Protein AF-0000000076348713 (afdb_homodimer)

Foldseek 3Di:
DDDDDDDDFDKAWQFKDKDKDKFKDKDFDWDWDDDDPDIDTHTDDQRIKMKIKIKIWMKIKIFGCVVPDPVQWDDDPLAIEGETEQIAMETDDMDIDPVPMDMDGGPVYDDDDPVNVVVSRLVVLVVVLLCVLVDCRRVSSQVRVCVPVLVVVVVVPHDSVRYHYHYDDDDDPVCSVVRYDVVRDPDD/DDDDDDDDFDKAWQFKDKDKDKFKDKDFDWDWDDDDPDIDTHTDDQRIKMKIKIKIWMKIKIFGCVVPDPVQWDDDPLAIEGETEFIAMETDDMDIDPVPMDMDGGPVDDDDDPVNVVVSRLVVLVVVLLCVLVDCRRVSSQVRVCVPVLVVVVVVPHDSVRYHYHYDDDDDPVCSVVRYDVVRDPDD

pLDDT: mean 85.76, std 14.03, range [29.89, 97.0]

Solvent-accessible surface area (backbone atoms only — not comparable to full-atom values): 20683 Å² total; per-residue (Å²): 100,76,47,76,48,78,43,74,39,48,31,38,31,8,18,37,30,46,36,40,35,52,47,73,50,80,46,69,42,62,49,72,46,67,60,85,95,44,77,44,76,45,69,46,89,63,29,45,33,38,40,38,39,37,32,39,34,34,37,38,22,27,34,57,48,74,80,69,49,55,89,30,42,47,74,60,90,82,32,39,33,41,48,40,62,57,66,31,41,32,60,63,43,73,45,72,40,75,87,62,47,45,75,47,70,28,91,81,44,79,76,88,48,70,66,56,52,49,51,50,49,53,50,50,50,52,52,54,59,70,44,47,87,78,43,64,54,58,60,42,19,53,51,27,44,45,65,49,48,50,59,52,42,35,49,70,70,45,54,70,90,28,55,42,79,44,61,53,76,80,88,48,85,82,40,51,73,73,25,41,49,71,80,46,57,74,78,130,99,75,48,75,46,78,43,75,38,48,30,38,31,10,19,38,31,46,36,40,37,52,46,73,51,78,48,68,42,62,49,74,46,67,59,88,95,44,78,45,78,44,68,48,87,62,29,44,34,37,39,39,38,36,32,41,34,35,37,39,20,27,34,57,49,74,81,70,50,53,89,30,42,49,75,59,90,81,30,38,35,41,50,40,61,58,66,31,41,32,56,61,44,73,46,72,39,75,85,61,48,45,74,47,68,27,91,80,44,78,78,88,49,71,66,55,52,50,51,50,50,52,50,50,49,52,52,53,61,71,44,49,87,78,43,63,53,59,60,44,20,54,52,27,42,46,65,49,47,51,60,52,42,35,51,71,69,44,54,70,90,29,56,43,77,44,62,54,78,81,88,48,84,83,40,51,72,74,24,40,48,70,81,45,58,73,78,128

Nearest PDB structures (foldseek):
  6tsv-assembly1_B  TM=5.638E-01  e=4.288E-01  Rhodobacter capsulatus DE442
  6vfe-assembly1_C  TM=2.267E-01  e=5.163E-01  Homo sapiens
  7pag-assembly1_A  TM=1.832E-01  e=1.894E+00  Mus musculus
  6dlw-assembly1_A  TM=2.110E-01  e=2.426E+00  Homo sapiens
  6tsv-assembly1_B  TM=5.646E-01  e=4.312E-01  Rhodobacter capsulatus DE442

Structure (mmCIF, N/CA/C/O backbone):
data_AF-0000000076348713-model_v1
#
loop_
_entity.id
_entity.type
_entity.pdbx_description
1 polymer 'DUF4230 domain-containing protein'
#
loop_
_atom_site.group_PDB
_atom_site.id
_atom_site.type_symbol
_atom_site.label_atom_id
_atom_site.label_alt_id
_atom_site.label_comp_id
_atom_site.label_asym_id
_atom_site.label_entity_id
_atom_site.label_seq_id
_atom_site.pdbx_PDB_ins_code
_atom_site.Cartn_x
_atom_site.Cartn_y
_atom_site.Cartn_z
_atom_site.occupancy
_atom_site.B_iso_or_equiv
_atom_site.auth_seq_id
_atom_site.auth_comp_id
_atom_site.auth_asym_id
_atom_site.auth_atom_id
_atom_site.pdbx_PDB_model_num
ATOM 1 N N . MET A 1 1 ? 20.438 7.105 9.555 1 78.06 1 MET A N 1
ATOM 2 C CA . MET A 1 1 ? 20.406 5.703 9.961 1 78.06 1 MET A CA 1
ATOM 3 C C . MET A 1 1 ? 19.141 5.02 9.43 1 78.06 1 MET A C 1
ATOM 5 O O . MET A 1 1 ? 18.078 5.633 9.352 1 78.06 1 MET A O 1
ATOM 9 N N . MET A 1 2 ? 19.359 3.963 8.812 1 84.62 2 MET A N 1
ATOM 10 C CA . MET A 1 2 ? 18.25 3.23 8.234 1 84.62 2 MET A CA 1
ATOM 11 C C . MET A 1 2 ? 18.219 1.788 8.727 1 84.62 2 MET A C 1
ATOM 13 O O . MET A 1 2 ? 19.266 1.129 8.773 1 84.62 2 MET A O 1
ATOM 17 N N . VAL A 1 3 ? 17.094 1.427 9.352 1 89.94 3 VAL A N 1
ATOM 18 C CA . VAL A 1 3 ? 16.859 0.041 9.742 1 89.94 3 VAL A CA 1
ATOM 19 C C . VAL A 1 3 ? 15.82 -0.588 8.812 1 89.94 3 VAL A C 1
ATOM 21 O O . VAL A 1 3 ? 14.844 0.059 8.438 1 89.94 3 VAL A O 1
ATOM 24 N N . MET A 1 4 ? 16.125 -1.853 8.477 1 91.12 4 MET A N 1
ATOM 25 C CA . MET A 1 4 ? 15.234 -2.516 7.535 1 91.12 4 MET A CA 1
ATOM 26 C C . MET A 1 4 ? 14.984 -3.963 7.945 1 91.12 4 MET A C 1
ATOM 28 O O . MET A 1 4 ? 15.898 -4.652 8.391 1 91.12 4 MET A O 1
ATOM 32 N N . GLN A 1 5 ? 13.711 -4.285 7.914 1 94.06 5 GLN A N 1
ATOM 33 C CA . GLN A 1 5 ? 13.297 -5.664 8.125 1 94.06 5 GLN A CA 1
ATOM 34 C C . GLN A 1 5 ? 12.57 -6.215 6.902 1 94.06 5 GLN A C 1
ATOM 36 O O . GLN A 1 5 ? 11.539 -5.672 6.488 1 94.06 5 GLN A O 1
ATOM 41 N N . ILE A 1 6 ? 13.148 -7.316 6.395 1 95 6 ILE A N 1
ATOM 42 C CA . ILE A 1 6 ? 12.562 -7.91 5.199 1 95 6 ILE A CA 1
ATOM 43 C C . ILE A 1 6 ? 11.875 -9.227 5.559 1 95 6 ILE A C 1
ATOM 45 O O . ILE A 1 6 ? 12.422 -10.031 6.32 1 95 6 ILE A O 1
ATOM 49 N N . GLN A 1 7 ? 10.688 -9.352 5.055 1 94.75 7 GLN A N 1
ATOM 50 C CA . GLN A 1 7 ? 9.93 -10.57 5.285 1 94.75 7 GLN A CA 1
ATOM 51 C C . GLN A 1 7 ? 9.422 -11.164 3.975 1 94.75 7 GLN A C 1
ATOM 53 O O . GLN A 1 7 ? 9.062 -10.43 3.051 1 94.75 7 GLN A O 1
ATOM 58 N N . LYS A 1 8 ? 9.414 -12.531 3.947 1 93.69 8 LYS A N 1
ATOM 59 C CA . LYS A 1 8 ? 8.828 -13.234 2.811 1 93.69 8 LYS A CA 1
ATOM 60 C C . LYS A 1 8 ? 7.305 -13.281 2.916 1 93.69 8 LYS A C 1
ATOM 62 O O . LYS A 1 8 ? 6.754 -13.336 4.016 1 93.69 8 LYS A O 1
ATOM 67 N N . CYS A 1 9 ? 6.707 -13.094 1.756 1 93.19 9 CYS A N 1
ATOM 68 C CA . CYS A 1 9 ? 5.262 -13.289 1.694 1 93.19 9 CYS A CA 1
ATOM 69 C C . CYS A 1 9 ? 4.859 -14 0.41 1 93.19 9 CYS A C 1
ATOM 71 O O . CYS A 1 9 ? 5.695 -14.227 -0.469 1 93.19 9 CYS A O 1
ATOM 73 N N . SER A 1 10 ? 3.627 -14.586 0.356 1 94.06 10 SER A N 1
ATOM 74 C CA . SER A 1 10 ? 3.078 -15.305 -0.792 1 94.06 10 SER A CA 1
ATOM 75 C C . SER A 1 10 ? 1.63 -14.906 -1.053 1 94.06 10 SER A C 1
ATOM 77 O O . SER A 1 10 ? 0.716 -15.711 -0.865 1 94.06 10 SER A O 1
ATOM 79 N N . ARG A 1 11 ? 1.521 -13.688 -1.497 1 95.5 11 ARG A N 1
ATOM 80 C CA . ARG A 1 11 ? 0.187 -13.141 -1.722 1 95.5 11 ARG A CA 1
ATOM 81 C C . ARG A 1 11 ? -0.022 -12.789 -3.191 1 95.5 11 ARG A C 1
ATOM 83 O O . ARG A 1 11 ? 0.729 -12 -3.76 1 95.5 11 ARG A O 1
ATOM 90 N N . LEU A 1 12 ? -0.99 -13.43 -3.807 1 96.12 12 LEU A N 1
ATOM 91 C CA . LEU A 1 12 ? -1.38 -13.094 -5.168 1 96.12 12 LEU A CA 1
ATOM 92 C C . LEU A 1 12 ? -2.414 -11.969 -5.176 1 96.12 12 LEU A C 1
ATOM 94 O O . LEU A 1 12 ? -3.592 -12.203 -4.898 1 96.12 12 LEU A O 1
ATOM 98 N N . TYR A 1 13 ? -1.944 -10.758 -5.477 1 96.06 13 TYR A N 1
ATOM 99 C CA . TYR A 1 13 ? -2.846 -9.617 -5.602 1 96.06 13 TYR A CA 1
ATOM 100 C C . TYR A 1 13 ? -3.59 -9.648 -6.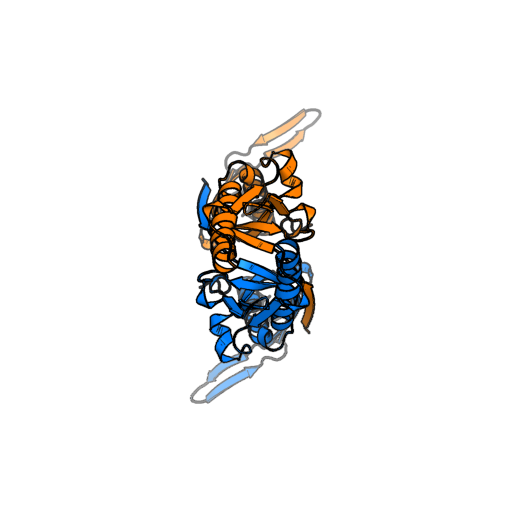93 1 96.06 13 TYR A C 1
ATOM 102 O O . TYR A 1 13 ? -2.973 -9.625 -7.996 1 96.06 13 TYR A O 1
ATOM 110 N N . THR A 1 14 ? -4.941 -9.703 -6.836 1 97 14 THR A N 1
ATOM 111 C CA . THR A 1 14 ? -5.711 -10 -8.039 1 97 14 THR A CA 1
ATOM 112 C C . THR A 1 14 ? -6.672 -8.859 -8.359 1 97 14 THR A C 1
ATOM 114 O O . THR A 1 14 ? -7.199 -8.781 -9.477 1 97 14 THR A O 1
ATOM 117 N N . ALA A 1 15 ? -6.898 -7.953 -7.402 1 96.44 15 ALA A N 1
ATOM 118 C CA . ALA A 1 15 ? -7.75 -6.805 -7.703 1 96.44 15 ALA A CA 1
ATOM 119 C C . ALA A 1 15 ? -7.309 -5.578 -6.91 1 96.44 15 ALA A C 1
ATOM 121 O O . ALA A 1 15 ? -6.758 -5.699 -5.816 1 96.44 15 ALA A O 1
ATOM 122 N N . GLU A 1 16 ? -7.535 -4.434 -7.461 1 95.25 16 GLU A N 1
ATOM 123 C CA . GLU A 1 16 ? -7.277 -3.135 -6.844 1 95.25 16 G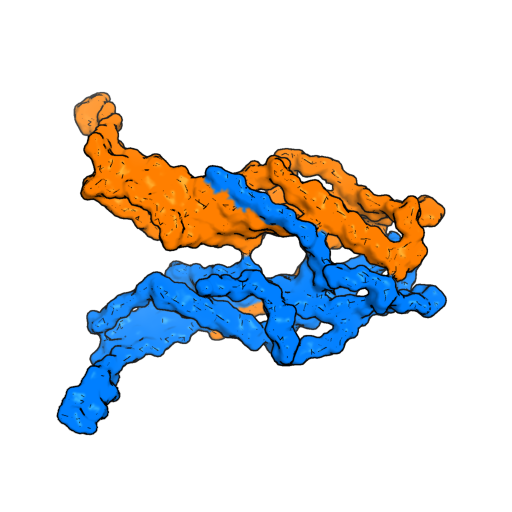LU A CA 1
ATOM 124 C C . GLU A 1 16 ? -8.43 -2.168 -7.094 1 95.25 16 GLU A C 1
ATOM 126 O O . GLU A 1 16 ? -9.008 -2.15 -8.18 1 95.25 16 GLU A O 1
ATOM 131 N N . ALA A 1 17 ? -8.742 -1.431 -6.055 1 95.56 17 ALA A N 1
ATOM 132 C CA . ALA A 1 17 ? -9.812 -0.451 -6.191 1 95.56 17 ALA A CA 1
ATOM 133 C C . ALA A 1 17 ? -9.352 0.933 -5.742 1 95.56 17 ALA A C 1
ATOM 135 O O . ALA A 1 17 ? -8.742 1.074 -4.68 1 95.56 17 ALA A O 1
ATOM 136 N N . GLN A 1 18 ? -9.578 1.877 -6.602 1 95.69 18 GLN A N 1
ATOM 137 C CA . GLN A 1 18 ? -9.43 3.279 -6.227 1 95.69 18 GLN A CA 1
ATOM 138 C C . GLN A 1 18 ? -10.758 3.867 -5.762 1 95.69 18 GLN A C 1
ATOM 140 O O . GLN A 1 18 ? -11.75 3.828 -6.492 1 95.69 18 GLN A O 1
ATOM 145 N N . VAL A 1 19 ? -10.672 4.406 -4.559 1 95.69 19 VAL A N 1
ATOM 146 C CA . VAL A 1 19 ? -11.891 4.938 -3.959 1 95.69 19 VAL A CA 1
ATOM 147 C C . VAL A 1 19 ? -11.758 6.449 -3.766 1 95.69 19 VAL A C 1
ATOM 149 O O . VAL A 1 19 ? -10.742 6.926 -3.252 1 95.69 19 VAL A O 1
ATOM 152 N N . HIS A 1 20 ? -12.719 7.125 -4.258 1 95.44 20 HIS A N 1
ATOM 153 C CA . HIS A 1 20 ? -12.867 8.547 -3.979 1 95.44 20 HIS A CA 1
ATOM 154 C C . HIS A 1 20 ? -14.125 8.82 -3.158 1 95.44 20 HIS A C 1
ATOM 156 O O . HIS A 1 20 ? -15.227 8.469 -3.572 1 95.44 20 HIS A O 1
ATOM 162 N N . ARG A 1 21 ? -13.875 9.445 -1.983 1 94.69 21 ARG A N 1
ATOM 163 C CA . ARG A 1 21 ? -14.992 9.703 -1.078 1 94.69 21 ARG A CA 1
ATOM 164 C C . ARG A 1 21 ? -14.953 11.133 -0.558 1 94.69 21 ARG A C 1
ATOM 166 O O . ARG A 1 21 ? -13.875 11.688 -0.337 1 94.69 21 ARG A O 1
ATOM 173 N N . ILE A 1 22 ? -16.141 11.672 -0.399 1 95.31 22 ILE A N 1
ATOM 174 C CA . ILE A 1 22 ? -16.281 12.969 0.255 1 95.31 22 ILE A CA 1
ATOM 175 C C . ILE A 1 22 ? -16.875 12.789 1.648 1 95.31 22 ILE A C 1
ATOM 177 O O . ILE A 1 22 ? -18.016 12.336 1.788 1 95.31 22 ILE A O 1
ATOM 181 N N . ILE A 1 23 ? -16.047 13.164 2.588 1 94.62 23 ILE A N 1
ATOM 182 C CA . ILE A 1 23 ? -16.5 13.102 3.973 1 94.62 23 ILE A CA 1
ATOM 183 C C . ILE A 1 23 ? -17.047 14.461 4.398 1 94.62 23 ILE A C 1
ATOM 185 O O . ILE A 1 23 ? -16.375 15.484 4.219 1 94.62 23 ILE A O 1
ATOM 189 N N . THR A 1 24 ? -18.25 14.484 4.961 1 94.19 24 THR A N 1
ATOM 190 C CA . THR A 1 24 ? -18.859 15.734 5.418 1 94.19 24 THR A CA 1
ATOM 191 C C . THR A 1 24 ? -19.156 15.672 6.914 1 94.19 24 THR A C 1
ATOM 193 O O . THR A 1 24 ? -19.578 14.641 7.426 1 94.19 24 THR A O 1
ATOM 196 N N . HIS A 1 25 ? -18.766 16.734 7.562 1 92.69 25 HIS A N 1
ATOM 197 C CA . HIS A 1 25 ? -19.094 16.875 8.977 1 92.69 25 HIS A CA 1
ATOM 198 C C . HIS A 1 25 ? -19.734 18.234 9.258 1 92.69 25 HIS A C 1
ATOM 200 O O . HIS A 1 25 ? -19.328 19.25 8.688 1 92.69 25 HIS A O 1
ATOM 206 N N . ASP A 1 26 ? -20.75 18.141 10.078 1 90.31 26 ASP A N 1
ATOM 207 C CA . ASP A 1 26 ? -21.438 19.328 10.562 1 90.31 26 ASP A CA 1
ATOM 208 C C . ASP A 1 26 ? -21.375 19.422 12.086 1 90.31 26 ASP A C 1
ATOM 210 O O . ASP A 1 26 ? -21.703 18.453 12.781 1 90.31 26 ASP A O 1
ATOM 214 N N . ASP A 1 27 ? -20.781 20.594 12.516 1 86 27 ASP A N 1
ATOM 215 C CA . ASP A 1 27 ? -20.625 20.828 13.953 1 86 27 ASP A CA 1
ATOM 216 C C . ASP A 1 27 ? -21.328 22.109 14.383 1 86 27 ASP A C 1
ATOM 218 O O . ASP A 1 27 ? -21.359 23.094 13.633 1 86 27 ASP A O 1
ATOM 222 N N . GLN A 1 28 ? -22.094 22.047 15.508 1 83.19 28 GLN A N 1
ATOM 223 C CA . GLN A 1 28 ? -22.75 23.203 16.078 1 83.19 28 GLN A CA 1
ATOM 224 C C . GLN A 1 28 ? -22.266 23.484 17.5 1 83.19 28 GLN A C 1
ATOM 226 O O . GLN A 1 28 ? -22.078 22.547 18.297 1 83.19 28 GLN A O 1
ATOM 231 N N . LEU A 1 29 ? -21.969 24.703 17.719 1 81.19 29 LEU A N 1
ATOM 232 C CA . LEU A 1 29 ? -21.562 25.078 19.062 1 81.19 29 LEU A CA 1
ATOM 233 C C . LEU A 1 29 ? -22.75 25.031 20.016 1 81.19 29 LEU A C 1
ATOM 235 O O . LEU A 1 29 ? -23.844 25.516 19.688 1 81.19 29 LEU A O 1
ATOM 239 N N . ARG A 1 30 ? -22.5 24.266 21.078 1 77.81 30 ARG A N 1
ATOM 240 C CA . ARG A 1 30 ? -23.531 24.172 22.094 1 77.81 30 ARG A CA 1
ATOM 241 C C . ARG A 1 30 ? -23.047 24.734 23.422 1 77.81 30 ARG A C 1
ATOM 243 O O . ARG A 1 30 ? -21.891 24.547 23.797 1 77.81 30 ARG A O 1
ATOM 250 N N . LEU A 1 31 ? -23.688 25.609 24 1 76.81 31 LEU A N 1
ATOM 251 C CA . LEU A 1 31 ? -23.406 26.109 25.344 1 76.81 31 LEU A CA 1
ATOM 252 C C . LEU A 1 31 ? -24.156 25.281 26.391 1 76.81 31 LEU A C 1
ATOM 254 O O . LEU A 1 31 ? -25.375 25.203 26.375 1 76.81 31 LEU A O 1
ATOM 258 N N . LYS A 1 32 ? -23.281 24.484 27.031 1 74.81 32 LYS A N 1
ATOM 259 C CA . LYS A 1 32 ? -23.859 23.734 28.141 1 74.81 32 LYS A CA 1
ATOM 260 C C . LYS A 1 32 ? -23.625 24.438 29.469 1 74.81 32 LYS A C 1
ATOM 262 O O . LYS A 1 32 ? -22.547 24.984 29.703 1 74.81 32 LYS A O 1
ATOM 267 N N . GLY A 1 33 ? -24.641 24.688 30.125 1 77.31 33 GLY A N 1
ATOM 268 C CA . GLY A 1 33 ? -24.547 25.25 31.453 1 77.31 33 GLY A CA 1
ATOM 269 C C . GLY A 1 33 ? -25.641 24.781 32.406 1 77.31 33 GLY A C 1
ATOM 270 O O . GLY A 1 33 ? -26.516 24 32 1 77.31 33 GLY A O 1
ATOM 271 N N . SER A 1 34 ? -25.234 24.75 33.625 1 73.06 34 SER A N 1
ATOM 272 C CA . SER A 1 34 ? -26.219 24.469 34.688 1 73.06 34 SER A CA 1
ATOM 273 C C . SER A 1 34 ? -26.5 25.688 35.531 1 73.06 34 SER A C 1
ATOM 275 O O . SER A 1 34 ? -25.578 26.375 35.969 1 73.06 34 SER A O 1
ATOM 277 N N . ILE A 1 35 ? -27.562 26.156 35.281 1 74.25 35 ILE A N 1
ATOM 278 C CA . ILE A 1 35 ? -28 27.188 36.219 1 74.25 35 ILE A CA 1
ATOM 279 C C . ILE A 1 35 ? -29.016 26.594 37.188 1 74.25 35 ILE A C 1
ATOM 281 O O . ILE A 1 35 ? -30.109 26.203 36.812 1 74.25 35 ILE A O 1
ATOM 285 N N . LEU A 1 36 ? -28.609 26.688 38.531 1 78.44 36 LEU A N 1
ATOM 286 C CA . LEU A 1 36 ? -29.344 26.078 39.625 1 78.44 36 LEU A CA 1
ATOM 287 C C . LEU A 1 36 ? -29.562 24.594 39.375 1 78.44 36 LEU A C 1
ATOM 289 O O . LEU A 1 36 ? -28.625 23.875 39.062 1 78.44 36 LEU A O 1
ATOM 293 N N . LYS A 1 37 ? -30.688 24.016 39.5 1 73.94 37 LYS A N 1
ATOM 294 C CA . LYS A 1 37 ? -31 22.594 39.344 1 73.94 37 LYS A CA 1
ATOM 295 C C . LYS A 1 37 ? -31.359 22.266 37.906 1 73.94 37 LYS A C 1
ATOM 297 O O . LYS A 1 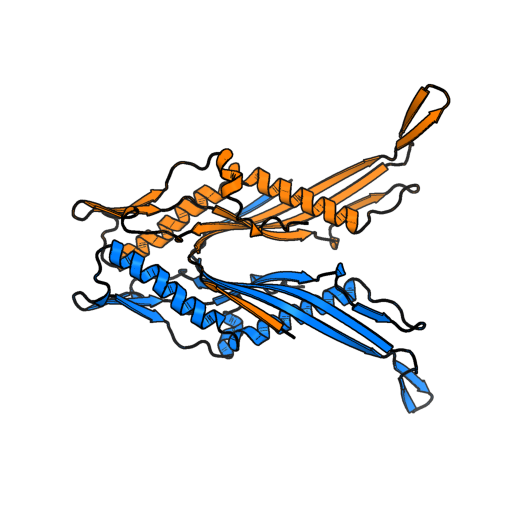37 ? -31.766 21.141 37.594 1 73.94 37 LYS A O 1
ATOM 302 N N . ASN A 1 38 ? -31.234 23.312 36.938 1 77.5 38 ASN A N 1
ATOM 303 C CA . ASN A 1 38 ? -31.656 23.031 35.562 1 77.5 38 ASN A CA 1
ATOM 304 C C . ASN A 1 38 ? -30.469 23.047 34.625 1 77.5 38 ASN A C 1
ATOM 306 O O . ASN A 1 38 ? -29.703 24 34.562 1 77.5 38 ASN A O 1
ATOM 310 N N . GLU A 1 39 ? -30.188 21.969 33.969 1 77.81 39 GLU A N 1
ATOM 311 C CA . GLU A 1 39 ? -29.156 21.875 32.938 1 77.81 39 GLU A CA 1
ATOM 312 C C . GLU A 1 39 ? -29.688 22.406 31.594 1 77.81 39 GLU A C 1
ATOM 314 O O . GLU A 1 39 ? -30.844 22.188 31.25 1 77.81 39 GLU A O 1
ATOM 319 N N . PHE A 1 40 ? -28.891 23.438 31.031 1 76.56 40 PHE A N 1
ATOM 320 C CA . PHE A 1 40 ? -29.312 23.891 29.703 1 76.56 40 PHE A CA 1
ATOM 321 C C . PHE A 1 40 ? -28.266 23.531 28.656 1 76.56 40 PHE A C 1
ATOM 323 O O . PHE A 1 40 ? -27.078 23.391 28.969 1 76.56 40 PHE A O 1
ATOM 330 N N . ASP A 1 41 ? -28.594 23.109 27.516 1 72.25 41 ASP A N 1
ATOM 331 C CA . ASP A 1 41 ? -27.828 22.844 26.297 1 72.25 41 ASP A CA 1
ATOM 332 C C . ASP A 1 41 ? -28.391 23.625 25.109 1 72.25 41 ASP A C 1
ATOM 334 O O . ASP A 1 41 ? -29.375 23.203 24.5 1 72.25 41 ASP A O 1
ATOM 338 N N . ILE A 1 42 ? -27.859 24.922 25.016 1 76.12 42 ILE A N 1
ATOM 339 C CA . ILE A 1 42 ? -28.438 25.797 24 1 76.12 42 ILE A CA 1
ATOM 340 C C . ILE A 1 42 ? -27.484 25.906 22.828 1 76.12 42 ILE A C 1
ATOM 342 O O . ILE A 1 42 ? -26.281 26.109 23.016 1 76.12 42 ILE A O 1
ATOM 346 N N . SER A 1 43 ? -27.938 25.719 21.594 1 72.69 43 SER A N 1
ATOM 347 C CA . SER A 1 43 ? -27.141 25.969 20.391 1 72.69 43 SER A CA 1
ATOM 348 C C . SER A 1 43 ? -27.094 27.453 20.062 1 72.69 43 SER A C 1
ATOM 350 O O . SER A 1 43 ? -28.109 28.156 20.141 1 72.69 43 SER A O 1
ATOM 352 N N . LEU A 1 44 ? -25.922 27.906 20.031 1 75.88 44 LEU A N 1
ATOM 353 C CA . LEU A 1 44 ? -25.734 29.312 19.719 1 75.88 44 LEU A CA 1
ATOM 354 C C . LEU A 1 44 ? -25.984 29.578 18.234 1 75.88 44 LEU A C 1
ATOM 356 O O . LEU A 1 44 ? -25.453 28.859 17.375 1 75.88 44 LEU A O 1
ATOM 360 N N . PRO A 1 45 ? -27.016 30.484 18.031 1 75.69 45 PRO A N 1
ATOM 361 C CA . PRO A 1 45 ? -27.156 30.906 16.641 1 75.69 45 PRO A CA 1
ATOM 362 C C . PRO A 1 45 ? -25.859 31.438 16.047 1 75.69 45 PRO A C 1
ATOM 364 O O . PRO A 1 45 ? -25.125 32.188 16.703 1 75.69 45 PRO A O 1
ATOM 367 N N . GLY A 1 46 ? -25.344 30.938 14.914 1 78.06 46 GLY A N 1
ATOM 368 C CA . GLY A 1 46 ? -24.109 31.375 14.266 1 78.06 46 GLY A CA 1
ATOM 369 C C . GLY A 1 46 ? -22.906 30.562 14.656 1 78.06 46 GLY A C 1
ATOM 370 O O . GLY A 1 46 ? -21.766 30.906 14.32 1 78.06 46 GLY A O 1
ATOM 371 N N . GLY A 1 47 ? -23.156 29.531 15.422 1 84.06 47 GLY A N 1
ATOM 372 C CA . GLY A 1 47 ? -22.047 28.719 15.883 1 84.06 47 GLY A CA 1
ATOM 373 C C . GLY A 1 47 ? -21.812 27.484 15.039 1 84.06 47 GLY A C 1
ATOM 374 O O . GLY A 1 47 ? -21.312 26.469 15.531 1 84.06 47 GLY A O 1
ATOM 375 N N . LYS A 1 48 ? -22.25 27.609 13.82 1 88.19 48 LYS A N 1
ATOM 376 C CA . LYS A 1 48 ? -22.188 26.438 12.969 1 88.19 48 LYS A CA 1
ATOM 377 C C . LYS A 1 48 ? -20.859 26.375 12.211 1 88.19 48 LYS A C 1
ATOM 379 O O . LYS A 1 48 ? -20.297 27.422 11.875 1 88.19 48 LYS A O 1
ATOM 384 N N . ARG A 1 49 ? -20.297 25.141 12.102 1 93.38 49 ARG A N 1
ATOM 385 C CA . ARG A 1 49 ? -19.172 24.875 11.195 1 93.38 49 ARG A CA 1
ATOM 386 C C . ARG A 1 49 ? -19.422 23.609 10.383 1 93.38 49 ARG A C 1
ATOM 388 O O . ARG A 1 49 ? -19.984 22.641 10.883 1 93.38 49 ARG A O 1
ATOM 395 N N . LYS A 1 50 ? -19.156 23.781 9.016 1 94.69 50 LYS A N 1
ATOM 396 C CA . LYS A 1 50 ? -19.281 22.656 8.109 1 94.69 50 LYS A CA 1
ATOM 397 C C . LYS A 1 50 ? -18 22.438 7.316 1 94.69 50 LYS A C 1
ATOM 399 O O . LYS A 1 50 ? -17.297 23.406 6.98 1 94.69 50 LYS A O 1
ATOM 404 N N . VAL A 1 51 ? -17.734 21.156 7.129 1 94.94 51 VAL A N 1
ATOM 405 C CA . VAL A 1 51 ? -16.547 20.891 6.332 1 94.94 51 VAL A CA 1
ATOM 406 C C . VAL A 1 51 ? -16.812 19.719 5.379 1 94.94 51 VAL A C 1
ATOM 408 O O . VAL A 1 51 ? -17.516 18.766 5.734 1 94.94 51 VAL A O 1
ATOM 411 N N . ALA A 1 52 ? -16.375 19.797 4.113 1 95.81 52 ALA A N 1
ATOM 412 C CA . ALA A 1 52 ? -16.328 18.719 3.123 1 95.81 52 ALA A CA 1
ATOM 413 C C . ALA A 1 52 ? -14.891 18.359 2.768 1 95.81 52 ALA A C 1
ATOM 415 O O . ALA A 1 52 ? -14.133 19.219 2.297 1 95.81 52 ALA A O 1
ATOM 416 N N . ILE A 1 53 ? -14.562 17.094 2.977 1 95.62 53 ILE A N 1
ATOM 417 C CA . ILE A 1 53 ? -13.18 16.641 2.828 1 95.62 53 ILE A CA 1
ATOM 418 C C . ILE A 1 53 ? -13.102 15.562 1.758 1 95.62 53 ILE A C 1
ATOM 420 O O . ILE A 1 53 ? -13.555 14.438 1.975 1 95.62 53 ILE A O 1
ATOM 424 N N . PRO A 1 54 ? -12.508 15.891 0.64 1 96.25 54 PRO A N 1
ATOM 425 C CA . PRO A 1 54 ? -12.242 14.82 -0.329 1 96.25 54 PRO A CA 1
ATOM 426 C C . PRO A 1 54 ? -11.125 13.883 0.116 1 96.25 54 PRO A C 1
ATOM 428 O O . PRO A 1 54 ? -10.078 14.344 0.587 1 96.25 54 PRO A O 1
ATOM 431 N N . MET A 1 55 ? -11.383 12.633 -0.025 1 94.75 55 MET A N 1
ATOM 432 C CA . MET A 1 55 ? -10.398 11.625 0.364 1 94.75 55 MET A CA 1
ATOM 433 C C . MET A 1 55 ? -10.242 10.57 -0.729 1 94.75 55 MET A C 1
ATOM 435 O O . MET A 1 55 ? -11.227 10.148 -1.338 1 94.75 55 MET A O 1
ATOM 439 N N . ASP A 1 56 ? -8.992 10.203 -0.937 1 93.94 56 ASP A N 1
ATOM 440 C CA . ASP A 1 56 ? -8.664 9.102 -1.835 1 93.94 56 ASP A CA 1
ATOM 441 C C . ASP A 1 56 ? -8.094 7.918 -1.062 1 93.94 56 ASP A C 1
ATOM 443 O O . ASP A 1 56 ? -7.352 8.102 -0.095 1 93.94 56 ASP A O 1
ATOM 447 N N . ALA A 1 57 ? -8.492 6.742 -1.495 1 92.56 57 ALA A N 1
ATOM 448 C CA . ALA A 1 57 ? -7.992 5.527 -0.854 1 92.56 57 ALA A CA 1
ATOM 449 C C . ALA A 1 57 ? -7.781 4.414 -1.877 1 92.56 57 ALA A C 1
ATOM 451 O O . ALA A 1 57 ? -8.391 4.422 -2.947 1 92.56 57 ALA A O 1
ATOM 452 N N . THR A 1 58 ? -6.918 3.525 -1.543 1 92.25 58 THR A N 1
ATOM 453 C CA . THR A 1 58 ? -6.641 2.369 -2.389 1 92.25 58 THR A CA 1
ATOM 454 C C . THR A 1 58 ? -6.891 1.07 -1.628 1 92.25 58 THR A C 1
ATOM 456 O O . THR A 1 58 ? -6.371 0.879 -0.526 1 92.25 58 THR A O 1
ATOM 459 N N . LEU A 1 59 ? -7.727 0.252 -2.25 1 93.69 59 LEU A N 1
ATOM 460 C CA . LEU A 1 59 ? -7.961 -1.099 -1.753 1 93.69 59 LEU A CA 1
ATOM 461 C C . LEU A 1 59 ? -7.285 -2.133 -2.646 1 93.69 59 LEU A C 1
ATOM 463 O O . LEU A 1 59 ? -7.281 -1.994 -3.871 1 93.69 59 LEU A O 1
ATOM 467 N N . LYS A 1 60 ? -6.73 -3.141 -1.999 1 93.25 60 LYS A N 1
ATOM 468 C CA . LYS A 1 60 ? -6.172 -4.27 -2.736 1 93.25 60 LYS A CA 1
ATOM 469 C C . LYS A 1 60 ? -6.715 -5.594 -2.207 1 93.25 60 LYS A C 1
ATOM 471 O O . LYS A 1 60 ? -6.859 -5.77 -0.996 1 93.25 60 LYS A O 1
ATOM 476 N N . ALA A 1 61 ? -7.055 -6.395 -3.082 1 95.81 61 ALA A N 1
ATOM 477 C CA . ALA A 1 61 ? -7.52 -7.734 -2.74 1 95.81 61 ALA A CA 1
ATOM 478 C C . ALA A 1 61 ? -6.516 -8.797 -3.193 1 95.81 61 ALA A C 1
ATOM 480 O O . ALA A 1 61 ? -5.926 -8.68 -4.27 1 95.81 61 ALA A O 1
ATOM 481 N N . TYR A 1 62 ? -6.336 -9.781 -2.334 1 96.31 62 TYR A N 1
ATOM 482 C CA . TYR A 1 62 ? -5.328 -10.789 -2.65 1 96.31 62 TYR A CA 1
ATOM 483 C C . TYR A 1 62 ? -5.746 -12.164 -2.141 1 96.31 62 TYR A C 1
ATOM 485 O O . TYR A 1 62 ? -6.625 -12.273 -1.279 1 96.31 62 TYR A O 1
ATOM 493 N N . ILE A 1 63 ? -5.129 -13.148 -2.785 1 95.12 63 ILE A N 1
ATOM 494 C CA . ILE A 1 63 ? -5.176 -14.531 -2.326 1 95.12 63 ILE A CA 1
ATOM 495 C C . ILE A 1 63 ? -3.898 -14.867 -1.563 1 95.12 63 ILE A C 1
ATOM 497 O O . ILE A 1 63 ? -2.793 -14.703 -2.09 1 95.12 63 ILE A O 1
ATOM 501 N N . ASP A 1 64 ? -4.086 -15.281 -0.302 1 93.5 64 ASP A N 1
ATOM 502 C CA . ASP A 1 64 ? -2.939 -15.633 0.528 1 93.5 64 ASP A CA 1
ATOM 503 C C . ASP A 1 64 ? -2.551 -17.094 0.34 1 93.5 64 ASP A C 1
ATOM 505 O O . ASP A 1 64 ? -3.312 -18 0.7 1 93.5 64 ASP A O 1
ATOM 509 N N . PHE A 1 65 ? -1.381 -17.312 -0.146 1 93 65 PHE A N 1
ATOM 510 C CA . PHE A 1 65 ? -0.947 -18.672 -0.433 1 93 65 PHE A CA 1
ATOM 511 C C . PHE A 1 65 ? -0.213 -19.281 0.762 1 93 65 PHE A C 1
ATOM 513 O O . PHE A 1 65 ? 0.313 -20.391 0.681 1 93 65 PHE A O 1
ATOM 520 N N . LYS A 1 66 ? -0.355 -18.312 1.798 1 85.81 66 LYS A N 1
ATOM 521 C CA . LYS A 1 66 ? 0.235 -18.859 3.018 1 85.81 66 LYS A CA 1
ATOM 522 C C . LYS A 1 66 ? -0.491 -20.125 3.461 1 85.81 66 LYS A C 1
ATOM 524 O O . LYS A 1 66 ? -1.704 -20.109 3.682 1 85.81 66 LYS A O 1
ATOM 529 N N . GLY A 1 67 ? -0.064 -21.359 3.367 1 82.81 67 GLY A N 1
ATOM 530 C CA . GLY A 1 67 ? -0.67 -22.609 3.797 1 82.81 67 GLY A CA 1
ATOM 531 C C . GLY A 1 67 ? -1.182 -23.438 2.643 1 82.81 67 GLY A C 1
ATOM 532 O O . GLY A 1 67 ? -1.851 -24.453 2.855 1 82.81 67 GLY A O 1
ATOM 533 N N . PHE A 1 68 ? -1.1 -22.891 1.514 1 87.06 68 PHE A N 1
ATOM 534 C CA . PHE A 1 68 ? -1.465 -23.688 0.349 1 87.06 68 PHE A CA 1
ATOM 535 C C . PHE A 1 68 ? -0.688 -25 0.325 1 87.06 68 PHE A C 1
ATOM 537 O O . PHE A 1 68 ? 0.54 -25 0.437 1 87.06 68 PHE A O 1
ATOM 544 N N . ASN A 1 69 ? -1.46 -26.078 0.175 1 89.94 69 ASN A N 1
ATOM 545 C CA . ASN A 1 69 ? -0.84 -27.391 0.199 1 89.94 69 ASN A CA 1
ATOM 546 C C . ASN A 1 69 ? -1.634 -28.406 -0.629 1 89.94 69 ASN A C 1
ATOM 548 O O . ASN A 1 69 ? -2.445 -28.016 -1.472 1 89.94 69 ASN A O 1
ATOM 552 N N . GLU A 1 70 ? -1.342 -29.688 -0.437 1 90.69 70 GLU A N 1
ATOM 553 C CA . GLU A 1 70 ? -1.914 -30.75 -1.253 1 90.69 70 GLU A CA 1
ATOM 554 C C . GLU A 1 70 ? -3.43 -30.812 -1.092 1 90.69 70 GLU A C 1
ATOM 556 O O . GLU A 1 70 ? -4.141 -31.234 -2.01 1 90.69 70 GLU A O 1
ATOM 561 N N . LYS A 1 71 ? -3.881 -30.375 0.119 1 91.94 71 LYS A N 1
ATOM 562 C CA . LYS A 1 71 ? -5.316 -30.422 0.38 1 91.94 71 LYS A CA 1
ATOM 563 C C . LYS A 1 71 ? -6.066 -29.422 -0.496 1 91.94 71 LYS A C 1
ATOM 565 O O . LYS A 1 71 ? -7.281 -29.516 -0.665 1 91.94 71 LYS A O 1
ATOM 570 N N . ASN A 1 72 ? -5.324 -28.547 -1.044 1 94 72 ASN A N 1
ATOM 571 C CA . ASN A 1 72 ? -5.902 -27.5 -1.896 1 94 72 ASN A CA 1
ATOM 572 C C . ASN A 1 72 ? -5.977 -27.953 -3.352 1 94 72 ASN A C 1
ATOM 574 O O . ASN A 1 72 ? -6.453 -27.219 -4.211 1 94 72 ASN A O 1
ATOM 578 N N . VAL A 1 73 ? -5.566 -29.156 -3.633 1 94 73 VAL A N 1
ATOM 579 C CA . VAL A 1 73 ? -5.574 -29.656 -5 1 94 73 VAL A CA 1
ATOM 580 C C . VAL A 1 73 ? -6.254 -31.031 -5.039 1 94 73 VAL A C 1
ATOM 582 O O . VAL A 1 73 ? -5.883 -31.938 -4.289 1 94 73 VAL A O 1
ATOM 585 N N . ARG A 1 74 ? -7.316 -31.172 -5.816 1 94.62 74 ARG A N 1
ATOM 586 C CA . ARG A 1 74 ? -7.992 -32.438 -6.047 1 94.62 74 ARG A CA 1
ATOM 587 C C . ARG A 1 74 ? -7.809 -32.906 -7.488 1 94.62 74 ARG A C 1
ATOM 589 O O . ARG A 1 74 ? -8.031 -32.125 -8.43 1 94.62 74 ARG A O 1
ATOM 596 N N . ARG A 1 75 ? -7.391 -34.125 -7.637 1 92.25 75 ARG A N 1
ATOM 597 C CA . ARG A 1 75 ? -7.172 -34.688 -8.969 1 92.25 75 ARG A CA 1
ATOM 598 C C . ARG A 1 75 ? -8.055 -35.906 -9.211 1 92.25 75 ARG A C 1
ATOM 600 O O . ARG A 1 75 ? -8.172 -36.781 -8.352 1 92.25 75 ARG A O 1
ATOM 607 N N . GLN A 1 76 ? -8.773 -35.875 -10.195 1 92.62 76 GLN A N 1
ATOM 608 C CA . GLN A 1 76 ? -9.555 -37 -10.695 1 92.62 76 GLN A CA 1
ATOM 609 C C . GLN A 1 76 ? -9.242 -37.281 -12.164 1 92.62 76 GLN A C 1
ATOM 611 O O . GLN A 1 76 ? -9.867 -36.719 -13.055 1 92.62 76 GLN A O 1
ATOM 616 N N . GLY A 1 77 ? -8.367 -38.312 -12.422 1 89.94 77 GLY A N 1
ATOM 617 C CA . GLY A 1 77 ? -7.914 -38.5 -13.781 1 89.94 77 GLY A CA 1
ATOM 618 C C . GLY A 1 77 ? -7.176 -37.312 -14.359 1 89.94 77 GLY A C 1
ATOM 619 O O . GLY A 1 77 ? -6.184 -36.875 -13.789 1 89.94 77 GLY A O 1
ATOM 620 N N . GLU A 1 78 ? -7.738 -36.688 -15.43 1 90.12 78 GLU A N 1
ATOM 621 C CA . GLU A 1 78 ? -7.113 -35.562 -16.094 1 90.12 78 GLU A CA 1
ATOM 622 C C . GLU A 1 78 ? -7.645 -34.25 -15.531 1 90.12 78 GLU A C 1
ATOM 624 O O . GLU A 1 78 ? -7.133 -33.156 -15.867 1 90.12 78 GLU A O 1
ATOM 629 N N . LYS A 1 79 ? -8.609 -34.406 -14.68 1 93.75 79 LYS A N 1
ATOM 630 C CA . LYS A 1 79 ? -9.227 -33.219 -14.133 1 93.75 79 LYS A CA 1
ATOM 631 C C . LYS A 1 79 ? -8.516 -32.75 -12.859 1 93.75 79 LYS A C 1
ATOM 633 O O . LYS A 1 79 ? -8.141 -33.594 -12.023 1 93.75 79 LYS A O 1
ATOM 638 N N . ILE A 1 80 ? -8.266 -31.469 -12.797 1 94.06 80 ILE A N 1
ATOM 639 C CA . ILE A 1 80 ? -7.633 -30.891 -11.609 1 94.06 80 ILE A CA 1
ATOM 640 C C . ILE A 1 80 ? -8.5 -29.766 -11.047 1 94.06 80 ILE A C 1
ATOM 642 O O . ILE A 1 80 ? -9.039 -28.953 -11.805 1 94.06 80 ILE A O 1
ATOM 646 N N . GLU A 1 81 ? -8.711 -29.812 -9.758 1 95.25 81 GLU A N 1
ATOM 647 C CA . GLU A 1 81 ? -9.414 -28.75 -9.055 1 95.25 81 GLU A CA 1
ATOM 648 C C . GLU A 1 81 ? -8.508 -28.062 -8.031 1 95.25 81 GLU A C 1
ATOM 650 O O . GLU A 1 81 ? -7.941 -28.734 -7.16 1 95.25 81 GLU A O 1
ATOM 655 N N . ILE A 1 82 ? -8.305 -26.797 -8.203 1 95.19 82 ILE A N 1
ATOM 656 C CA . ILE A 1 82 ? -7.547 -26 -7.242 1 95.19 82 ILE A CA 1
ATOM 657 C C . ILE A 1 82 ? -8.508 -25.234 -6.34 1 95.19 82 ILE A C 1
ATOM 659 O O . ILE A 1 82 ? -9.281 -24.391 -6.812 1 95.19 82 ILE A O 1
ATOM 663 N N . ILE A 1 83 ? -8.453 -25.484 -5.074 1 95.12 83 ILE A N 1
ATOM 664 C CA . ILE A 1 83 ? -9.289 -24.781 -4.094 1 95.12 83 ILE A CA 1
ATOM 665 C C . ILE A 1 83 ? -8.492 -23.656 -3.443 1 95.12 83 ILE A C 1
ATOM 667 O O . ILE A 1 83 ? -7.629 -23.906 -2.598 1 95.12 83 ILE A O 1
ATOM 671 N N . LEU A 1 84 ? -8.789 -22.484 -3.832 1 94.81 84 LEU A N 1
ATOM 672 C CA . LEU A 1 84 ? -8.055 -21.312 -3.342 1 94.81 84 LEU A CA 1
ATOM 673 C C . LEU A 1 84 ? -8.688 -20.781 -2.062 1 94.81 84 LEU A C 1
ATOM 675 O O . LEU A 1 84 ? -9.898 -20.906 -1.863 1 94.81 84 LEU A O 1
ATOM 679 N N . PRO A 1 85 ? -7.785 -20.172 -1.156 1 93.12 85 PRO A N 1
ATOM 680 C CA . PRO A 1 85 ? -8.375 -19.422 -0.044 1 93.12 85 PRO A CA 1
ATOM 681 C C . PRO A 1 85 ? -9.227 -18.25 -0.512 1 93.12 85 PRO A C 1
ATOM 683 O O . PRO A 1 85 ? -9.031 -17.734 -1.616 1 93.12 85 PRO A O 1
ATOM 686 N N . ASP A 1 86 ? -10.133 -17.875 0.354 1 92 86 ASP A N 1
ATOM 687 C CA . ASP A 1 86 ? -10.961 -16.719 0.003 1 92 86 ASP A CA 1
ATOM 688 C C . ASP A 1 86 ? -10.133 -15.445 -0.044 1 92 86 ASP A C 1
ATOM 690 O O . ASP A 1 86 ? -9.188 -15.281 0.731 1 92 86 ASP A O 1
ATOM 694 N N . PRO A 1 87 ? -10.484 -14.594 -0.954 1 93.94 87 PRO A N 1
ATOM 695 C CA . PRO A 1 87 ? -9.742 -13.336 -1.047 1 93.94 87 PRO A CA 1
ATOM 696 C C . PRO A 1 87 ? -9.836 -12.5 0.225 1 93.94 87 PRO A C 1
ATOM 698 O O . PRO A 1 87 ? -10.859 -12.531 0.912 1 93.94 87 PRO A O 1
ATOM 701 N N . LYS A 1 88 ? -8.773 -11.797 0.545 1 92.25 88 LYS A N 1
ATOM 702 C CA . LYS A 1 88 ? -8.703 -10.781 1.593 1 92.25 88 LYS A CA 1
ATOM 703 C C . LYS A 1 88 ? -8.523 -9.391 0.997 1 92.25 88 LYS A C 1
ATOM 705 O O . LYS A 1 88 ? -8.016 -9.242 -0.117 1 92.25 88 LYS A O 1
ATOM 710 N N . VAL A 1 89 ? -9.016 -8.43 1.756 1 93.81 89 VAL A N 1
ATOM 711 C CA . VAL A 1 89 ? -8.906 -7.051 1.283 1 93.81 89 VAL A CA 1
ATOM 712 C C . VAL A 1 89 ? -8.125 -6.219 2.297 1 93.81 89 VAL A C 1
ATOM 714 O O . VAL A 1 89 ? -8.305 -6.371 3.508 1 93.81 89 VAL A O 1
ATOM 717 N N . VAL A 1 90 ? -7.262 -5.391 1.718 1 89.5 90 VAL A N 1
ATOM 718 C CA . VAL A 1 90 ? -6.5 -4.508 2.596 1 89.5 90 VAL A CA 1
ATOM 719 C C . VAL A 1 90 ? -6.574 -3.074 2.072 1 89.5 90 VAL A C 1
ATOM 721 O O . VAL A 1 90 ? -6.52 -2.846 0.862 1 89.5 90 VAL A O 1
ATOM 724 N N . LEU A 1 91 ? -6.781 -2.154 3.055 1 90.88 91 LEU A N 1
ATOM 725 C CA . LEU A 1 91 ? -6.637 -0.735 2.75 1 90.88 91 LEU A CA 1
ATOM 726 C C . LEU A 1 91 ? -5.168 -0.323 2.77 1 90.88 91 LEU A C 1
ATOM 728 O O . LEU A 1 91 ? -4.566 -0.212 3.84 1 90.88 91 LEU A O 1
ATOM 732 N N . THR A 1 92 ? -4.637 -0.048 1.584 1 86.06 92 THR A N 1
ATOM 733 C CA . THR A 1 92 ? -3.189 0.116 1.489 1 86.06 92 THR A CA 1
ATOM 734 C C . THR A 1 92 ? -2.801 1.585 1.634 1 86.06 92 THR A C 1
ATOM 736 O O . THR A 1 92 ? -1.676 1.899 2.029 1 86.06 92 THR A O 1
ATOM 739 N N . SER A 1 93 ? -3.67 2.463 1.211 1 83.5 93 SER A N 1
ATOM 740 C CA . SER A 1 93 ? -3.377 3.887 1.332 1 83.5 93 SER A CA 1
ATOM 741 C C . SER A 1 93 ? -4.656 4.711 1.408 1 83.5 93 SER A C 1
ATOM 743 O O . SER A 1 93 ? -5.707 4.285 0.921 1 83.5 93 SER A O 1
ATOM 745 N N . SER A 1 94 ? -4.465 5.812 2.117 1 88.62 94 SER A N 1
ATOM 746 C CA . SER A 1 94 ? -5.504 6.84 2.146 1 88.62 94 SER A CA 1
ATOM 747 C C . SER A 1 94 ? -4.898 8.234 2.289 1 88.62 94 SER A C 1
ATOM 749 O O . SER A 1 94 ? -3.885 8.406 2.965 1 88.62 94 SER A O 1
ATOM 751 N N . LYS A 1 95 ? -5.539 9.195 1.548 1 84.62 95 LYS A N 1
ATOM 752 C CA . LYS A 1 95 ? -5.043 10.57 1.603 1 84.62 95 LYS A CA 1
ATOM 753 C C . LYS A 1 95 ? -6.188 11.57 1.476 1 84.62 95 LYS A C 1
ATOM 755 O O . LYS A 1 95 ? -7.059 11.422 0.616 1 84.62 95 LYS A O 1
ATOM 760 N N . ILE A 1 96 ? -6.055 12.57 2.336 1 89.81 96 ILE A N 1
ATOM 761 C CA . ILE A 1 96 ? -6.992 13.68 2.213 1 89.81 96 ILE A CA 1
ATOM 762 C C . ILE A 1 96 ? -6.457 14.695 1.203 1 89.81 96 ILE A C 1
ATOM 764 O O . ILE A 1 96 ? -5.258 14.984 1.178 1 89.81 96 ILE A O 1
ATOM 768 N N . ASP A 1 97 ? -7.363 15.148 0.383 1 90.12 97 ASP A N 1
ATOM 769 C CA . ASP A 1 97 ? -7.02 16.25 -0.502 1 90.12 97 ASP A CA 1
ATOM 770 C C . ASP A 1 97 ? -7.215 17.594 0.2 1 90.12 97 ASP A C 1
ATOM 772 O O . ASP A 1 97 ? -8.297 18.172 0.156 1 90.12 97 ASP A O 1
ATOM 776 N N . HIS A 1 98 ? -6.117 18.141 0.696 1 86.56 98 HIS A N 1
ATOM 777 C CA . HIS A 1 98 ? -6.188 19.344 1.501 1 86.56 98 HIS A CA 1
ATOM 778 C C . HIS A 1 98 ? -6.617 20.547 0.659 1 86.56 98 HIS A C 1
ATOM 780 O O . HIS A 1 98 ? -7.312 21.438 1.15 1 86.56 98 HIS A O 1
ATOM 786 N N . GLU A 1 99 ? -6.234 20.469 -0.569 1 88.81 99 GLU A N 1
ATOM 787 C CA . GLU A 1 99 ? -6.574 21.594 -1.441 1 88.81 99 GLU A CA 1
ATOM 788 C C . GLU A 1 99 ? -8.055 21.578 -1.82 1 88.81 99 GLU A C 1
ATOM 790 O O . GLU A 1 99 ? -8.633 22.609 -2.137 1 88.81 99 GLU A O 1
ATOM 795 N N . GLY A 1 100 ? -8.594 20.484 -1.703 1 92.56 100 GLY A N 1
ATOM 796 C CA . GLY A 1 100 ? -9.984 20.328 -2.111 1 92.56 100 GLY A CA 1
ATOM 797 C C . GLY A 1 100 ? -10.961 20.5 -0.966 1 92.56 100 GLY A C 1
ATOM 798 O O . GLY A 1 100 ? -12.18 20.422 -1.164 1 92.56 100 GLY A O 1
ATOM 799 N N . ILE A 1 101 ? -10.477 20.828 0.144 1 93.19 101 ILE A N 1
ATOM 800 C CA . ILE A 1 101 ? -11.336 20.953 1.314 1 93.19 101 ILE A CA 1
ATOM 801 C C . ILE A 1 101 ? -12.219 22.188 1.183 1 93.19 101 ILE A C 1
ATOM 803 O O . ILE A 1 101 ? -11.734 23.266 0.825 1 93.19 101 ILE A O 1
ATOM 807 N N . LYS A 1 102 ? -13.508 22.031 1.394 1 95.19 102 LYS A N 1
ATOM 808 C CA . LYS A 1 102 ? -14.461 23.125 1.488 1 95.19 102 LYS A CA 1
ATOM 809 C C . LYS A 1 102 ? -14.992 23.281 2.91 1 95.19 102 LYS A C 1
ATOM 811 O O . LYS A 1 102 ? -15.477 22.312 3.498 1 95.19 102 LYS A O 1
ATOM 816 N N . LYS A 1 103 ? -14.797 24.531 3.369 1 93.69 103 LYS A N 1
ATOM 817 C CA . LYS A 1 103 ? -15.219 24.75 4.75 1 93.69 103 LYS A CA 1
ATOM 818 C C . LYS A 1 103 ? -16.125 25.984 4.863 1 93.69 103 LYS A C 1
ATOM 820 O O . LYS A 1 103 ? -15.969 26.938 4.105 1 93.69 103 LYS A O 1
ATOM 825 N N . PHE A 1 104 ? -17.141 25.859 5.746 1 93.31 104 PHE A N 1
ATOM 826 C CA . PHE A 1 104 ? -17.906 26.984 6.273 1 93.31 104 PHE A CA 1
ATOM 827 C C . PHE A 1 104 ? -17.719 27.109 7.777 1 93.31 104 PHE A C 1
ATOM 829 O O . PHE A 1 104 ? -18.078 26.219 8.539 1 93.31 104 PHE A O 1
ATOM 836 N N . VAL A 1 105 ? -17.047 28.203 8.133 1 92.06 105 VAL A N 1
ATOM 837 C CA . VAL A 1 105 ? -16.797 28.453 9.547 1 92.06 105 VAL A CA 1
ATOM 838 C C . VAL A 1 105 ? -17.375 29.812 9.938 1 92.06 105 VAL A C 1
ATOM 840 O O . VAL A 1 105 ? -16.922 30.859 9.445 1 92.06 105 VAL A O 1
ATOM 843 N N . SER A 1 106 ? -18.328 29.688 10.836 1 88.69 106 SER A N 1
ATOM 844 C CA . SER A 1 106 ? -18.922 30.938 11.297 1 88.69 106 SER A CA 1
ATOM 845 C C . SER A 1 106 ? -17.906 31.812 12.023 1 88.69 106 SER A C 1
ATOM 847 O O . SER A 1 106 ? -16.875 31.312 12.5 1 88.69 106 SER A O 1
ATOM 849 N N . LEU A 1 107 ? -18.188 33.094 12.18 1 86.69 107 LEU A N 1
ATOM 850 C CA . LEU A 1 107 ? -17.266 34.094 12.727 1 86.69 107 LEU A CA 1
ATOM 851 C C . LEU A 1 107 ? -16.953 33.781 14.195 1 86.69 107 LEU A C 1
ATOM 853 O O . LEU A 1 107 ? -15.922 34.219 14.711 1 86.69 107 LEU A O 1
ATOM 857 N N . THR A 1 108 ? -17.75 33.094 14.883 1 86.25 108 THR A N 1
ATOM 858 C CA . THR A 1 108 ? -17.578 32.875 16.312 1 86.25 108 THR A CA 1
ATOM 859 C C . THR A 1 108 ? -16.891 31.547 16.578 1 86.25 108 THR A C 1
ATOM 861 O O . THR A 1 108 ? -16.734 31.156 17.734 1 86.25 108 THR A O 1
ATOM 864 N N . ARG A 1 109 ? -16.578 30.922 15.477 1 87.38 109 ARG A N 1
ATOM 865 C CA . ARG A 1 109 ? -16.031 29.578 15.625 1 87.38 109 ARG A CA 1
ATOM 866 C C . ARG A 1 109 ? -14.562 29.547 15.219 1 87.38 109 ARG A C 1
ATOM 868 O O . ARG A 1 109 ? -14.125 30.328 14.375 1 87.38 109 ARG A O 1
ATOM 875 N N . ARG A 1 110 ? -13.906 28.625 15.945 1 87.44 110 ARG A N 1
ATOM 876 C CA . ARG A 1 110 ? -12.531 28.359 15.539 1 87.44 110 ARG A CA 1
ATOM 877 C C . ARG A 1 110 ? -12.492 27.453 14.312 1 87.44 110 ARG A C 1
ATOM 879 O O . ARG A 1 110 ? -13.383 26.625 14.109 1 87.44 110 ARG A O 1
ATOM 886 N N . ASN A 1 111 ? -11.406 27.625 13.57 1 89.94 111 ASN A N 1
ATOM 887 C CA . ASN A 1 111 ? -11.219 26.781 12.398 1 89.94 111 ASN A CA 1
ATOM 888 C C . ASN A 1 111 ? -10.914 25.328 12.797 1 89.94 111 ASN A C 1
ATOM 890 O O . ASN A 1 111 ? -10.633 25.047 13.961 1 89.94 111 ASN A O 1
ATOM 894 N N . PHE A 1 112 ? -11.023 24.453 11.758 1 89 112 PHE A N 1
ATOM 895 C CA . PHE A 1 112 ? -10.727 23.047 11.984 1 89 112 PHE A CA 1
ATOM 896 C C . PHE A 1 112 ? -9.234 22.844 12.188 1 89 112 PHE A C 1
ATOM 898 O O . PHE A 1 112 ? -8.422 23.297 11.391 1 89 112 PHE A O 1
ATOM 905 N N . SER A 1 113 ? -8.953 22.125 13.297 1 84.88 113 SER A N 1
ATOM 906 C CA . SER A 1 113 ? -7.555 21.828 13.594 1 84.88 113 SER A CA 1
ATOM 907 C C . SER A 1 113 ? -7.062 20.625 12.805 1 84.88 113 SER A C 1
ATOM 909 O O . SER A 1 113 ? -7.863 19.859 12.25 1 84.88 113 SER A O 1
ATOM 911 N N . ASP A 1 114 ? -5.707 20.391 12.82 1 80.19 114 ASP A N 1
ATOM 912 C CA . ASP A 1 114 ? -5.113 19.219 12.18 1 80.19 114 ASP A CA 1
ATOM 913 C C . ASP A 1 114 ? -5.562 17.922 12.867 1 80.19 114 ASP A C 1
ATOM 915 O O . ASP A 1 114 ? -5.746 16.906 12.211 1 80.19 114 ASP A O 1
ATOM 919 N N . GLU A 1 115 ? -5.691 18.016 14.078 1 83.38 115 GLU A N 1
ATOM 920 C CA . GLU A 1 115 ? -6.145 16.859 14.844 1 83.38 115 GLU A CA 1
ATOM 921 C C . GLU A 1 115 ? -7.562 16.453 14.445 1 83.38 115 GLU A C 1
ATOM 923 O O . GLU A 1 115 ? -7.863 15.273 14.32 1 83.38 115 GLU A O 1
ATOM 928 N N . GLU A 1 116 ? -8.375 17.438 14.312 1 87.56 116 GLU A N 1
ATOM 929 C CA . GLU A 1 116 ? -9.75 17.156 13.883 1 87.56 116 GLU A CA 1
ATOM 930 C C . GLU A 1 116 ? -9.781 16.547 12.484 1 87.56 116 GLU A C 1
ATOM 932 O O . GLU A 1 116 ? -10.484 15.57 12.25 1 87.56 116 GLU A O 1
ATOM 937 N N . LEU A 1 117 ? -8.984 17.125 11.633 1 87.31 117 LEU A N 1
ATOM 938 C CA . LEU A 1 117 ? -8.93 16.625 10.266 1 87.31 117 LEU A CA 1
ATOM 939 C C . LEU A 1 117 ? -8.414 15.195 10.227 1 87.31 117 LEU A C 1
ATOM 941 O O . LEU A 1 117 ? -8.914 14.367 9.461 1 87.31 117 LEU A O 1
ATOM 945 N N . SER A 1 118 ? -7.465 14.891 11.07 1 85.5 118 SER A N 1
ATOM 946 C CA . SER A 1 118 ? -6.941 13.531 11.172 1 85.5 118 SER A CA 1
ATOM 947 C C . SER A 1 118 ? -8.008 12.562 11.664 1 85.5 118 SER A C 1
ATOM 949 O O . SER A 1 118 ? -8.109 11.438 11.18 1 85.5 118 SER A O 1
ATOM 951 N N . SER A 1 119 ? -8.719 13.016 12.602 1 90 119 SER A N 1
ATOM 952 C CA . SER A 1 119 ? -9.805 12.188 13.117 1 90 119 SER A CA 1
ATOM 953 C C . SER A 1 119 ? -10.844 11.914 12.039 1 90 119 SER A C 1
ATOM 955 O O . SER A 1 119 ? -11.352 10.797 11.938 1 90 119 SER A O 1
ATOM 957 N N . TYR A 1 120 ? -11.164 12.906 11.227 1 91.38 120 TYR A N 1
ATOM 958 C CA . TYR A 1 120 ? -12.117 12.727 10.133 1 91.38 120 TYR A CA 1
ATOM 959 C C . TYR A 1 120 ? -11.578 11.75 9.094 1 91.38 120 TYR A C 1
ATOM 961 O O . TYR A 1 120 ? -12.336 10.961 8.523 1 91.38 120 TYR A O 1
ATOM 969 N N . GLU A 1 121 ? -10.32 11.812 8.852 1 90.88 121 GLU A N 1
ATOM 970 C CA . GLU A 1 121 ? -9.695 10.852 7.945 1 90.88 121 GLU A CA 1
ATOM 971 C C . GLU A 1 121 ? -9.875 9.422 8.445 1 90.88 121 GLU A C 1
ATOM 973 O O . GLU A 1 121 ? -10.211 8.523 7.668 1 90.88 121 GLU A O 1
ATOM 978 N N . GLN A 1 122 ? -9.633 9.242 9.75 1 91.81 122 GLN A N 1
ATOM 979 C CA . GLN A 1 122 ? -9.789 7.918 10.336 1 91.81 122 GLN A CA 1
ATOM 980 C C . GLN A 1 122 ? -11.234 7.426 10.211 1 91.81 122 GLN A C 1
ATOM 982 O O . GLN A 1 122 ? -11.469 6.25 9.938 1 91.81 122 GLN A O 1
ATOM 987 N N . GLU A 1 123 ? -12.109 8.336 10.406 1 92.38 123 GLU A N 1
ATOM 988 C CA . GLU A 1 123 ? -13.516 7.984 10.234 1 92.38 123 GLU A CA 1
ATOM 989 C C . GLU A 1 123 ? -13.82 7.59 8.789 1 92.38 123 GLU A C 1
ATOM 991 O O . GLU A 1 123 ? -14.57 6.648 8.539 1 92.38 123 GLU A O 1
ATOM 996 N N . GLY A 1 124 ? -13.281 8.344 7.926 1 93 124 GLY A N 1
ATOM 997 C CA . GLY A 1 124 ? -13.43 8.008 6.516 1 93 124 GLY A CA 1
ATOM 998 C C . GLY A 1 124 ? -12.891 6.629 6.172 1 93 124 GLY A C 1
ATOM 999 O O . GLY A 1 124 ? -13.531 5.871 5.445 1 93 124 GLY A O 1
ATOM 1000 N N . ARG A 1 125 ? -11.758 6.293 6.715 1 92.38 125 ARG A N 1
ATOM 1001 C CA . ARG A 1 125 ? -11.164 4.98 6.516 1 92.38 125 ARG A CA 1
ATOM 1002 C C . ARG A 1 125 ? -12.094 3.873 7.008 1 92.38 125 ARG A C 1
ATOM 1004 O O . ARG A 1 125 ? -12.328 2.895 6.297 1 92.38 125 ARG A O 1
ATOM 1011 N N . LYS A 1 126 ? -12.57 4.117 8.195 1 93 126 LYS A N 1
ATOM 1012 C CA . LYS A 1 126 ? -13.484 3.137 8.766 1 93 126 LYS A CA 1
ATOM 1013 C C . LYS A 1 126 ? -14.727 2.973 7.898 1 93 126 LYS A C 1
ATOM 1015 O O . LYS A 1 126 ? -15.227 1.858 7.715 1 93 126 LYS A O 1
ATOM 1020 N N . GLY A 1 127 ? -15.195 4.078 7.434 1 91.88 127 GLY A N 1
ATOM 1021 C CA . GLY A 1 127 ? -16.328 4.023 6.535 1 91.88 127 GLY A CA 1
ATOM 1022 C C . GLY A 1 127 ? -16.062 3.205 5.281 1 91.88 127 GLY A C 1
ATOM 1023 O O . GLY A 1 127 ? -16.922 2.422 4.855 1 91.88 127 GLY A O 1
ATOM 1024 N N . ILE A 1 128 ? -14.938 3.379 4.691 1 92.69 128 ILE A N 1
ATOM 1025 C CA . ILE A 1 128 ? -14.562 2.65 3.486 1 92.69 128 ILE A CA 1
ATOM 1026 C C . ILE A 1 128 ? -14.461 1.157 3.795 1 92.69 128 ILE A C 1
ATOM 1028 O O . ILE A 1 128 ? -14.969 0.325 3.041 1 92.69 128 ILE A O 1
ATOM 1032 N N . ILE A 1 129 ? -13.898 0.82 4.914 1 91.44 129 ILE A N 1
ATOM 1033 C CA . ILE A 1 129 ? -13.719 -0.567 5.328 1 91.44 129 ILE A CA 1
ATOM 1034 C C . ILE A 1 129 ? -15.078 -1.232 5.504 1 91.44 129 ILE A C 1
ATOM 1036 O O . ILE A 1 129 ? -15.297 -2.357 5.047 1 91.44 129 ILE A O 1
ATOM 1040 N N . ASN A 1 130 ? -15.953 -0.502 6.078 1 91.31 130 ASN A N 1
ATOM 1041 C CA . ASN A 1 130 ? -17.281 -1.039 6.332 1 91.31 130 ASN A CA 1
ATOM 1042 C C . ASN A 1 130 ? -18.062 -1.261 5.039 1 91.31 130 ASN A C 1
ATOM 1044 O O . ASN A 1 130 ? -19.031 -2.021 5.012 1 91.31 130 ASN A O 1
ATOM 1048 N N . ASP A 1 131 ? -17.688 -0.66 3.988 1 90.81 131 ASP A N 1
ATOM 1049 C CA . ASP A 1 131 ? -18.406 -0.751 2.717 1 90.81 131 ASP A CA 1
ATOM 1050 C C . ASP A 1 131 ? -17.844 -1.891 1.861 1 90.81 131 ASP A C 1
ATOM 1052 O O . ASP A 1 131 ? -18.453 -2.268 0.855 1 90.81 131 ASP A O 1
ATOM 1056 N N . ILE A 1 132 ? -16.781 -2.512 2.221 1 91 132 ILE A N 1
ATOM 1057 C CA . ILE A 1 132 ? -16.062 -3.484 1.404 1 91 132 ILE A CA 1
ATOM 1058 C C . ILE A 1 132 ? -17 -4.629 1.024 1 91 132 ILE A C 1
ATOM 1060 O O . ILE A 1 132 ? -17.047 -5.039 -0.137 1 91 132 ILE A O 1
ATOM 1064 N N . PRO A 1 133 ? -17.828 -5.172 1.968 1 88.25 133 PRO A N 1
ATOM 1065 C CA . PRO A 1 133 ? -18.688 -6.312 1.63 1 88.25 133 PRO A CA 1
ATOM 1066 C C . PRO A 1 133 ? -19.688 -5.988 0.527 1 88.25 133 PRO A C 1
ATOM 1068 O O . PRO A 1 133 ? -20.188 -6.895 -0.151 1 88.25 133 PRO A O 1
ATOM 1071 N N . ARG A 1 134 ? -19.969 -4.703 0.394 1 88.88 134 ARG A N 1
ATOM 1072 C CA . ARG A 1 134 ? -20.938 -4.301 -0.616 1 88.88 134 ARG A CA 1
ATOM 1073 C C . ARG A 1 134 ? -20.25 -4.008 -1.948 1 88.88 134 ARG A C 1
ATOM 1075 O O . ARG A 1 134 ? -20.922 -3.764 -2.953 1 88.88 134 ARG A O 1
ATOM 1082 N N . MET A 1 135 ? -18.984 -4.062 -1.96 1 89.88 135 MET A N 1
ATOM 1083 C CA . MET A 1 135 ? -18.234 -3.797 -3.182 1 89.88 135 MET A CA 1
ATOM 1084 C C . MET A 1 135 ? -18 -5.082 -3.969 1 89.88 135 MET A C 1
ATOM 1086 O O . MET A 1 135 ? -18.047 -6.176 -3.404 1 89.88 135 MET A O 1
ATOM 1090 N N . ASP A 1 136 ? -17.703 -4.93 -5.191 1 92.69 136 ASP A N 1
ATOM 1091 C CA . ASP A 1 136 ? -17.469 -6.078 -6.066 1 92.69 136 ASP A CA 1
ATOM 1092 C C . ASP A 1 136 ? -16 -6.484 -6.074 1 92.69 136 ASP A C 1
ATOM 1094 O O . ASP A 1 136 ? -15.578 -7.27 -6.926 1 92.69 136 ASP A O 1
ATOM 1098 N N . ILE A 1 137 ? -15.258 -5.973 -5.164 1 94.56 137 ILE A N 1
ATOM 1099 C CA . ILE A 1 137 ? -13.812 -6.18 -5.211 1 94.56 137 ILE A CA 1
ATOM 1100 C C . ILE A 1 137 ? -13.492 -7.637 -4.895 1 94.56 137 ILE A C 1
ATOM 1102 O O . ILE A 1 137 ? -12.547 -8.211 -5.449 1 94.56 137 ILE A O 1
ATOM 1106 N N . LEU A 1 138 ? -14.242 -8.266 -4.035 1 93.75 138 LEU A N 1
ATOM 1107 C CA . LEU A 1 138 ? -14 -9.664 -3.686 1 93.75 138 LEU A CA 1
ATOM 1108 C C . LEU A 1 138 ? -14.305 -10.578 -4.863 1 93.75 138 LEU A C 1
ATOM 1110 O O . LEU A 1 138 ? -13.516 -11.469 -5.184 1 93.75 138 LEU A O 1
ATOM 1114 N N . GLU A 1 139 ? -15.391 -10.359 -5.5 1 93.19 139 GLU A N 1
ATOM 1115 C CA . GLU A 1 139 ? -15.742 -11.156 -6.672 1 93.19 139 GLU A CA 1
ATOM 1116 C C . GLU A 1 139 ? -14.758 -10.922 -7.816 1 93.19 139 GLU A C 1
ATOM 1118 O O . GLU A 1 139 ? -14.367 -11.859 -8.508 1 93.19 139 GLU A O 1
ATOM 1123 N N . THR A 1 140 ? -14.367 -9.703 -7.969 1 95.44 140 THR A N 1
ATOM 1124 C CA . THR A 1 140 ? -13.375 -9.391 -8.992 1 95.44 140 THR A CA 1
ATOM 1125 C C . THR A 1 140 ? -12.062 -10.117 -8.711 1 95.44 140 THR A C 1
ATOM 1127 O O . THR A 1 140 ? -11.422 -10.617 -9.633 1 95.44 140 THR A O 1
ATOM 1130 N N . ALA A 1 141 ? -11.695 -10.109 -7.449 1 96 141 ALA A N 1
ATOM 1131 C CA . ALA A 1 141 ? -10.477 -10.805 -7.055 1 96 141 ALA A CA 1
ATOM 1132 C C . ALA A 1 141 ? -10.555 -12.289 -7.395 1 96 141 ALA A C 1
ATOM 1134 O O . ALA A 1 141 ? -9.586 -12.875 -7.883 1 96 141 ALA A O 1
ATOM 1135 N N . ARG A 1 142 ? -11.742 -12.93 -7.141 1 94.88 142 ARG A N 1
ATOM 1136 C CA . ARG A 1 142 ? -11.93 -14.344 -7.465 1 94.88 142 ARG A CA 1
ATOM 1137 C C . ARG A 1 142 ? -11.797 -14.586 -8.961 1 94.88 142 ARG A C 1
ATOM 1139 O O . ARG A 1 142 ? -11.078 -15.492 -9.391 1 94.88 142 ARG A O 1
ATOM 1146 N N . GLN A 1 143 ? -12.422 -13.789 -9.703 1 94.69 143 GLN A N 1
ATOM 1147 C CA . GLN A 1 143 ? -12.383 -13.922 -11.156 1 94.69 143 GLN A CA 1
ATOM 1148 C C . GLN A 1 143 ? -10.961 -13.727 -11.68 1 94.69 143 GLN A C 1
ATOM 1150 O O . GLN A 1 143 ? -10.508 -14.477 -12.547 1 94.69 143 GLN A O 1
ATOM 1155 N N . SER A 1 144 ? -10.336 -12.719 -11.156 1 95.25 144 SER A N 1
ATOM 1156 C CA . SER A 1 144 ? -8.984 -12.391 -11.602 1 95.25 144 SER A CA 1
ATOM 1157 C C . SER A 1 144 ? -8.008 -13.516 -11.266 1 95.25 144 SER A C 1
ATOM 1159 O O . SER A 1 144 ? -7.082 -13.789 -12.039 1 95.25 144 SER A O 1
ATOM 1161 N N . ALA A 1 145 ? -8.195 -14.086 -10.117 1 94.88 145 ALA A N 1
ATOM 1162 C CA . ALA A 1 145 ? -7.348 -15.219 -9.758 1 94.88 145 ALA A CA 1
ATOM 1163 C C . ALA A 1 145 ? -7.465 -16.344 -10.781 1 94.88 145 ALA A C 1
ATOM 1165 O O . ALA A 1 145 ? -6.453 -16.891 -11.234 1 94.88 145 ALA A O 1
ATOM 1166 N N . ALA A 1 146 ? -8.703 -16.672 -11.148 1 93.81 146 ALA A N 1
ATOM 1167 C CA . ALA A 1 146 ? -8.93 -17.703 -12.156 1 93.81 146 ALA A CA 1
ATOM 1168 C C . ALA A 1 146 ? -8.32 -17.297 -13.5 1 93.81 146 ALA A C 1
ATOM 1170 O O . ALA A 1 146 ? -7.691 -18.125 -14.172 1 93.81 146 ALA A O 1
ATOM 1171 N N . HIS A 1 147 ? -8.477 -16.062 -13.805 1 92.69 147 HIS A N 1
ATOM 1172 C CA . HIS A 1 147 ? -7.953 -15.547 -15.07 1 92.69 147 HIS A CA 1
ATOM 1173 C C . HIS A 1 147 ? -6.43 -15.594 -15.094 1 92.69 147 HIS A C 1
ATOM 1175 O O . HIS A 1 147 ? -5.824 -15.648 -16.172 1 92.69 147 HIS A O 1
ATOM 1181 N N . THR A 1 148 ? -5.875 -15.562 -14 1 91.88 148 THR A N 1
ATOM 1182 C CA . THR A 1 148 ? -4.422 -15.625 -13.898 1 91.88 148 THR A CA 1
ATOM 1183 C C . THR A 1 148 ? -3.945 -17.078 -13.883 1 91.88 148 THR A C 1
ATOM 1185 O O . THR A 1 148 ? -3.049 -17.453 -14.641 1 91.88 148 THR A O 1
ATOM 1188 N N . LEU A 1 149 ? -4.598 -17.922 -13.117 1 93.69 149 LEU A N 1
ATOM 1189 C CA . LEU A 1 149 ? -4.082 -19.25 -12.82 1 93.69 149 LEU A CA 1
ATOM 1190 C C . LEU A 1 149 ? -4.395 -20.219 -13.961 1 93.69 149 LEU A C 1
ATOM 1192 O O . LEU A 1 149 ? -3.586 -21.109 -14.266 1 93.69 149 LEU A O 1
ATOM 1196 N N . VAL A 1 150 ? -5.527 -20.078 -14.609 1 93.5 150 VAL A N 1
ATOM 1197 C CA . VAL A 1 150 ? -5.941 -21.031 -15.625 1 93.5 150 VAL A CA 1
ATOM 1198 C C . VAL A 1 150 ? -4.953 -21.016 -16.797 1 93.5 150 VAL A C 1
ATOM 1200 O O . VAL A 1 150 ? -4.402 -22.047 -17.172 1 93.5 150 VAL A O 1
ATOM 1203 N N . PRO A 1 151 ? -4.684 -19.781 -17.359 1 90.56 151 PRO A N 1
ATOM 1204 C CA . PRO A 1 151 ? -3.688 -19.781 -18.438 1 90.56 151 PRO A CA 1
ATOM 1205 C C . PRO A 1 151 ? -2.328 -20.312 -17.984 1 90.56 151 PRO A C 1
ATOM 1207 O O . PRO A 1 151 ? -1.631 -20.969 -18.75 1 90.56 151 PRO A O 1
ATOM 1210 N N . MET A 1 152 ? -1.972 -19.984 -16.797 1 90.19 152 MET A N 1
ATOM 1211 C CA . MET A 1 152 ? -0.703 -20.484 -16.281 1 90.19 152 MET A CA 1
ATOM 1212 C C . MET A 1 152 ? -0.687 -22.016 -16.25 1 90.19 152 MET A C 1
ATOM 1214 O O . MET A 1 152 ? 0.278 -22.641 -16.703 1 90.19 152 MET A O 1
ATOM 1218 N N . LEU A 1 153 ? -1.734 -22.641 -15.828 1 91.56 153 LEU A N 1
ATOM 1219 C CA . LEU A 1 153 ? -1.828 -24.094 -15.742 1 91.56 153 LEU A CA 1
ATOM 1220 C C . LEU A 1 153 ? -1.88 -24.719 -17.141 1 91.56 153 LEU A C 1
ATOM 1222 O O . LEU A 1 153 ? -1.298 -25.781 -17.359 1 91.56 153 LEU A O 1
ATOM 1226 N N . VAL A 1 154 ? -2.539 -24.047 -18.016 1 92.19 154 VAL A N 1
ATOM 1227 C CA . VAL A 1 154 ? -2.59 -24.516 -19.391 1 92.19 154 VAL A CA 1
ATOM 1228 C C . VAL A 1 154 ? -1.181 -24.547 -19.984 1 92.19 154 VAL A C 1
ATOM 1230 O O . VAL A 1 154 ? -0.792 -25.531 -20.625 1 92.19 154 VAL A O 1
ATOM 1233 N N . ASN A 1 155 ? -0.437 -23.547 -19.656 1 88.5 155 ASN A N 1
ATOM 1234 C CA . ASN A 1 155 ? 0.929 -23.469 -20.172 1 88.5 155 ASN A CA 1
ATOM 1235 C C . ASN A 1 155 ? 1.824 -24.516 -19.516 1 88.5 155 ASN A C 1
ATOM 1237 O O . ASN A 1 155 ? 2.859 -24.891 -20.078 1 88.5 155 ASN A O 1
ATOM 1241 N N . LEU A 1 156 ? 1.308 -25.047 -18.422 1 87.81 156 LEU A N 1
ATOM 1242 C CA . LEU A 1 156 ? 2.051 -26.094 -17.734 1 87.81 156 LEU A CA 1
ATOM 1243 C C . LEU A 1 156 ? 1.635 -27.469 -18.219 1 87.81 156 LEU A C 1
ATOM 1245 O O . LEU A 1 156 ? 2.195 -28.484 -17.797 1 87.81 156 LEU A O 1
ATOM 1249 N N . GLY A 1 157 ? 0.603 -27.547 -19.078 1 86.81 157 GLY A N 1
ATOM 1250 C CA . GLY A 1 157 ? 0.298 -28.812 -19.719 1 86.81 157 GLY A CA 1
ATOM 1251 C C . GLY A 1 157 ? -1.106 -29.312 -19.438 1 86.81 157 GLY A C 1
ATOM 1252 O O . GLY A 1 157 ? -1.519 -30.359 -19.938 1 86.81 157 GLY A O 1
ATOM 1253 N N . PHE A 1 158 ? -1.824 -28.562 -18.625 1 90.12 158 PHE A N 1
ATOM 1254 C CA . PHE A 1 158 ? -3.197 -28.953 -18.344 1 90.12 158 PHE A CA 1
ATOM 1255 C C . PHE A 1 158 ? -4.145 -28.469 -19.422 1 90.12 158 PHE A C 1
ATOM 1257 O O . PHE A 1 158 ? -3.939 -27.406 -20 1 90.12 158 PHE A O 1
ATOM 1264 N N . LYS A 1 159 ? -5.105 -29.297 -19.719 1 94.25 159 LYS A N 1
ATOM 1265 C CA . LYS A 1 159 ? -6.16 -28.844 -20.609 1 94.25 159 LYS A CA 1
ATOM 1266 C C . LYS A 1 159 ? -7.129 -27.922 -19.891 1 94.25 159 LYS A C 1
ATOM 1268 O O . LYS A 1 159 ? -7.57 -28.203 -18.781 1 94.25 159 LYS A O 1
ATOM 1273 N N . ALA A 1 160 ? -7.426 -26.859 -20.531 1 93.12 160 ALA A N 1
ATOM 1274 C CA . ALA A 1 160 ? -8.281 -25.828 -19.938 1 93.12 160 ALA A CA 1
ATOM 1275 C C . ALA A 1 160 ? -9.578 -26.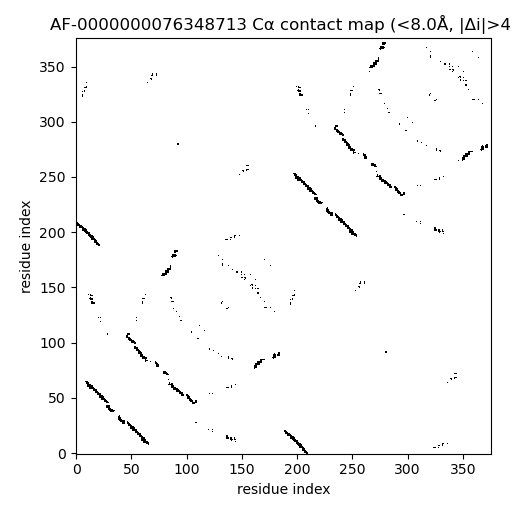438 -19.422 1 93.12 160 ALA A C 1
ATOM 1277 O O . ALA A 1 160 ? -10.062 -26.062 -18.344 1 93.12 160 ALA A O 1
ATOM 1278 N N . GLU A 1 161 ? -10.109 -27.406 -20.188 1 94.69 161 GLU A N 1
ATOM 1279 C CA . GLU A 1 161 ? -11.398 -27.984 -19.844 1 94.69 161 GLU A CA 1
ATOM 1280 C C . GLU A 1 161 ? -11.297 -28.859 -18.594 1 94.69 161 GLU A C 1
ATOM 1282 O O . GLU A 1 161 ? -12.312 -29.172 -17.969 1 94.69 161 GLU A O 1
ATOM 1287 N N . ASN A 1 162 ? -10.062 -29.219 -18.266 1 95.5 162 ASN A N 1
ATOM 1288 C CA . ASN A 1 162 ? -9.844 -30.109 -17.125 1 95.5 162 ASN A CA 1
ATOM 1289 C C . ASN A 1 162 ? -9.477 -29.328 -15.859 1 95.5 162 ASN A C 1
ATOM 1291 O O . ASN A 1 162 ? -9.203 -29.922 -14.82 1 95.5 162 ASN A O 1
ATOM 1295 N N . ILE A 1 163 ? -9.453 -28 -15.961 1 95.81 163 ILE A N 1
ATOM 1296 C CA . ILE A 1 163 ? -9.047 -27.156 -14.836 1 95.81 163 ILE A CA 1
ATOM 1297 C C . ILE A 1 163 ? -10.281 -26.531 -14.195 1 95.81 163 ILE A C 1
ATOM 1299 O O . ILE A 1 163 ? -11.117 -25.938 -14.891 1 95.81 163 ILE A O 1
ATOM 1303 N N . LYS A 1 164 ? -10.469 -26.641 -12.93 1 95.94 164 LYS A N 1
ATOM 1304 C CA . LYS A 1 164 ? -11.5 -25.969 -12.148 1 95.94 164 LYS A CA 1
ATOM 1305 C C . LYS A 1 164 ? -10.891 -25.172 -10.992 1 95.94 164 LYS A C 1
ATOM 1307 O O . LYS A 1 164 ? -10.125 -25.734 -10.203 1 95.94 164 LYS A O 1
ATOM 1312 N N . ILE A 1 165 ? -11.125 -23.938 -10.945 1 95.81 165 ILE A N 1
ATOM 1313 C CA . ILE A 1 165 ? -10.727 -23.094 -9.82 1 95.81 165 ILE A CA 1
ATOM 1314 C C . ILE A 1 165 ? -11.922 -22.859 -8.898 1 95.81 165 ILE A C 1
ATOM 1316 O O . ILE A 1 165 ? -13 -22.453 -9.352 1 95.81 165 ILE A O 1
ATOM 1320 N N . SER A 1 166 ? -11.758 -23.172 -7.645 1 95.06 166 SER A N 1
ATOM 1321 C CA . SER A 1 166 ? -12.836 -22.969 -6.684 1 95.06 166 SER A CA 1
ATOM 1322 C C . SER A 1 166 ? -12.344 -22.234 -5.441 1 95.06 166 SER A C 1
ATOM 1324 O O . SER A 1 166 ? -11.133 -22.109 -5.23 1 95.06 166 SER A O 1
ATOM 1326 N N . PHE A 1 167 ? -13.203 -21.641 -4.809 1 93.75 167 PHE A N 1
ATOM 1327 C CA . PHE A 1 167 ? -12.945 -20.938 -3.553 1 93.75 167 PHE A CA 1
ATOM 1328 C C . PHE A 1 167 ? -13.773 -21.531 -2.424 1 93.75 167 PHE A C 1
ATOM 1330 O O . PHE A 1 167 ? -14.742 -22.25 -2.67 1 93.75 167 PHE A O 1
ATOM 1337 N N . ARG A 1 168 ? -13.133 -21.125 -1.292 1 83.56 168 ARG A N 1
ATOM 1338 C CA . ARG A 1 168 ? -13.938 -21.609 -0.171 1 83.56 168 ARG A CA 1
ATOM 1339 C C . ARG A 1 168 ? -15.258 -20.859 -0.077 1 83.56 168 ARG A C 1
ATOM 1341 O O . ARG A 1 168 ? -15.5 -19.922 -0.835 1 83.56 168 ARG A O 1
ATOM 1348 N N . LYS A 1 169 ? -16.047 -20.766 0.893 1 67.31 169 LYS A N 1
ATOM 1349 C CA . LYS A 1 169 ? -17.391 -20.203 1.017 1 67.31 169 LYS A CA 1
ATOM 1350 C C . LYS A 1 169 ? -17.359 -18.688 0.911 1 67.31 169 LYS A C 1
ATOM 1352 O O . LYS A 1 169 ? -16.297 -18.062 1.085 1 67.31 169 LYS A O 1
ATOM 1357 N N . LYS A 1 170 ? -18.531 -18.156 0.319 1 57.88 170 LYS A N 1
ATOM 1358 C CA . LYS A 1 170 ? -18.781 -16.734 0.078 1 57.88 170 LYS A CA 1
ATOM 1359 C C . LYS A 1 170 ? -18.531 -15.914 1.338 1 57.88 170 LYS A C 1
ATOM 1361 O O . LYS A 1 170 ? -18.859 -16.359 2.445 1 57.88 170 LYS A O 1
ATOM 1366 N N . PHE A 1 171 ? -17.672 -14.742 1.192 1 54.38 171 PHE A N 1
ATOM 1367 C CA . PHE A 1 171 ? -17.438 -13.75 2.234 1 54.38 171 PHE A CA 1
ATOM 1368 C C . PHE A 1 171 ? -18.734 -13.375 2.93 1 54.38 171 PHE A C 1
ATOM 1370 O O . PHE A 1 171 ? -19.75 -13.117 2.271 1 54.38 171 PHE A O 1
ATOM 1377 N N . THR A 1 172 ? -18.953 -13.68 4.238 1 55.78 172 THR A N 1
ATOM 1378 C CA . THR A 1 172 ? -20.047 -13.148 5.035 1 55.78 172 THR A CA 1
ATOM 1379 C C . THR A 1 172 ? -19.578 -11.984 5.895 1 55.78 172 THR A C 1
ATOM 1381 O O . THR A 1 172 ? -18.375 -11.711 5.98 1 55.78 172 THR A O 1
ATOM 1384 N N . SER A 1 173 ? -20.406 -11.039 6.266 1 57.34 173 SER A N 1
ATOM 1385 C CA . SER A 1 173 ? -20.125 -9.922 7.16 1 57.34 173 SER A CA 1
ATOM 1386 C C . SER A 1 173 ? -19.234 -10.359 8.32 1 57.34 173 SER A C 1
ATOM 1388 O O . SER A 1 173 ? -18.438 -9.57 8.828 1 57.34 173 SER A O 1
ATOM 1390 N N . SER A 1 174 ? -19.297 -11.594 8.734 1 56 174 SER A N 1
ATOM 1391 C CA . SER A 1 174 ? -18.516 -12.094 9.852 1 56 174 SER A CA 1
ATOM 1392 C C . SER A 1 174 ? -17.031 -12.227 9.477 1 56 174 SER A C 1
ATOM 1394 O O . SER A 1 174 ? -16.156 -12.203 10.344 1 56 174 SER A O 1
ATOM 1396 N N . ASP A 1 175 ? -16.891 -12.18 8.219 1 57.53 175 ASP A N 1
ATOM 1397 C CA . ASP A 1 175 ? -15.523 -12.406 7.73 1 57.53 175 ASP A CA 1
ATOM 1398 C C . ASP A 1 175 ? -14.75 -11.094 7.645 1 57.53 175 ASP A C 1
ATOM 1400 O O . ASP A 1 175 ? -13.547 -11.094 7.391 1 57.53 175 ASP A O 1
ATOM 1404 N N . LEU A 1 176 ? -15.375 -9.984 7.797 1 58.41 176 LEU A N 1
ATOM 1405 C CA . LEU A 1 176 ? -14.781 -8.664 7.652 1 58.41 176 LEU A CA 1
ATOM 1406 C C . LEU A 1 176 ? -13.531 -8.531 8.523 1 58.41 176 LEU A C 1
ATOM 1408 O O . LEU A 1 176 ? -12.539 -7.934 8.102 1 58.41 176 LEU A O 1
ATOM 1412 N N . SER A 1 177 ? -13.633 -9.023 9.75 1 55.34 177 SER A N 1
ATOM 1413 C CA . SER A 1 177 ? -12.492 -8.914 10.648 1 55.34 177 SER A CA 1
ATOM 1414 C C . SER A 1 177 ? -11.273 -9.641 10.094 1 55.34 177 SER A C 1
ATOM 1416 O O . SER A 1 177 ? -10.141 -9.219 10.305 1 55.34 177 SER A O 1
ATOM 1418 N N . SER A 1 178 ? -11.602 -10.773 9.5 1 52.72 178 SER A N 1
ATOM 1419 C CA . SER A 1 178 ? -10.516 -11.562 8.938 1 52.72 178 SER A CA 1
ATOM 1420 C C . SER A 1 178 ? -10 -10.953 7.637 1 52.72 178 SER A C 1
ATOM 1422 O O . SER A 1 178 ? -8.898 -11.281 7.184 1 52.72 178 SER A O 1
ATOM 1424 N N . LEU A 1 179 ? -10.891 -10.258 6.988 1 52.81 179 LEU A N 1
ATOM 1425 C CA . LEU A 1 179 ? -10.617 -9.688 5.672 1 52.81 179 LEU A CA 1
ATOM 1426 C C . LEU A 1 179 ? -9.555 -8.602 5.758 1 52.81 179 LEU A C 1
ATOM 1428 O O . LEU A 1 179 ? -8.781 -8.414 4.82 1 52.81 179 LEU A O 1
ATOM 1432 N N . ILE A 1 180 ? -9.656 -7.809 6.887 1 52.69 180 ILE A N 1
ATOM 1433 C CA . ILE A 1 180 ? -8.789 -6.637 6.914 1 52.69 180 ILE A CA 1
ATOM 1434 C C . ILE A 1 180 ? -7.422 -7.016 7.48 1 52.69 180 ILE A C 1
ATOM 1436 O O . ILE A 1 180 ? -7.32 -7.457 8.625 1 52.69 180 ILE A O 1
ATOM 1440 N N . ASP A 1 181 ? -6.547 -7.348 6.719 1 48.84 181 ASP A N 1
ATOM 1441 C CA . ASP A 1 181 ? -5.184 -7.531 7.215 1 48.84 181 ASP A CA 1
ATOM 1442 C C . ASP A 1 181 ? -4.785 -6.398 8.156 1 48.84 181 ASP A C 1
ATOM 1444 O O . ASP A 1 181 ? -5.254 -5.266 8.008 1 48.84 181 ASP A O 1
ATOM 1448 N N . GLY A 1 182 ? -4.613 -6.703 9.422 1 42.69 182 GLY A N 1
ATOM 1449 C CA . GLY A 1 182 ? -4.23 -5.809 10.508 1 42.69 182 GLY A CA 1
ATOM 1450 C C . GLY A 1 182 ? -3.387 -4.637 10.039 1 42.69 182 GLY A C 1
ATOM 1451 O O . GLY A 1 182 ? -3.025 -3.768 10.836 1 42.69 182 GLY A O 1
ATOM 1452 N N . THR A 1 183 ? -2.801 -4.746 8.977 1 44.22 183 THR A N 1
ATOM 1453 C CA . THR A 1 183 ? -1.945 -3.619 8.633 1 44.22 183 THR A CA 1
ATOM 1454 C C . THR A 1 183 ? -2.781 -2.383 8.312 1 44.22 183 THR A C 1
ATOM 1456 O O . THR A 1 183 ? -2.236 -1.302 8.078 1 44.22 183 THR A O 1
ATOM 1459 N N . SER A 1 184 ? -4.027 -2.621 8.148 1 42.81 184 SER A N 1
ATOM 1460 C CA . SER A 1 184 ? -4.898 -1.515 7.766 1 42.81 184 SER A CA 1
ATOM 1461 C C . SER A 1 184 ? -5.117 -0.554 8.93 1 42.81 184 SER A C 1
ATOM 1463 O O . SER A 1 184 ? -5.379 0.632 8.719 1 42.81 184 SER A O 1
ATOM 1465 N N . VAL A 1 185 ? -5.309 -1.15 10.141 1 38.22 185 VAL A N 1
ATOM 1466 C CA . VAL A 1 185 ? -5.68 -0.252 11.227 1 38.22 185 VAL A CA 1
ATOM 1467 C C . VAL A 1 185 ? -4.426 0.287 11.906 1 38.22 185 VAL A C 1
ATOM 1469 O O . VAL A 1 185 ? -3.59 -0.484 12.383 1 38.22 185 VAL A O 1
ATOM 1472 N N . GLU A 1 186 ? -3.895 1.324 11.508 1 35.12 186 GLU A N 1
ATOM 1473 C CA . GLU A 1 186 ? -2.871 2.008 12.289 1 35.12 186 GLU A CA 1
ATOM 1474 C C . GLU A 1 186 ? -3.246 2.055 13.773 1 35.12 186 GLU A C 1
ATOM 1476 O O . GLU A 1 186 ? -4.312 2.557 14.133 1 35.12 186 GLU A O 1
ATOM 1481 N N . ASN A 1 187 ? -3.01 0.926 14.422 1 29.89 187 ASN A N 1
ATOM 1482 C CA . ASN A 1 187 ? -3.238 1.027 15.859 1 29.89 187 ASN A CA 1
ATOM 1483 C C . ASN A 1 187 ? -2.787 2.379 16.406 1 29.89 187 ASN A C 1
ATOM 1485 O O . ASN A 1 187 ? -1.69 2.846 16.094 1 29.89 187 ASN A O 1
ATOM 1489 N N . LYS A 1 188 ? -3.588 3.297 17.047 1 31 188 LYS A N 1
ATOM 1490 C CA . LYS A 1 188 ? -3.336 4.438 17.906 1 31 188 LYS A CA 1
ATOM 1491 C C . LYS A 1 188 ? -2.348 4.078 19.016 1 31 188 LYS A C 1
ATOM 1493 O O . LYS A 1 188 ? -2.459 3.014 19.641 1 31 188 LYS A O 1
ATOM 1498 N N . MET B 1 1 ? -20.734 10.797 -1.036 1 78.19 1 MET B N 1
ATOM 1499 C CA . MET B 1 1 ? -20.641 10.211 -2.371 1 78.19 1 MET B CA 1
ATOM 1500 C C . MET B 1 1 ? -19.328 9.438 -2.531 1 78.19 1 MET B C 1
ATOM 1502 O O . MET B 1 1 ? -18.297 9.836 -1.987 1 78.19 1 MET B O 1
ATOM 1506 N N . MET B 1 2 ? -19.484 8.289 -2.943 1 84.75 2 MET B N 1
ATOM 1507 C CA . MET B 1 2 ? -18.312 7.438 -3.113 1 84.75 2 MET B CA 1
ATOM 1508 C C . MET B 1 2 ? -18.219 6.91 -4.539 1 84.75 2 MET B C 1
ATOM 1510 O O . MET B 1 2 ? -19.234 6.477 -5.109 1 84.75 2 MET B O 1
ATOM 1514 N N . VAL B 1 3 ? -17.094 7.234 -5.191 1 90.31 3 VAL B N 1
ATOM 1515 C CA . VAL B 1 3 ? -16.797 6.672 -6.504 1 90.31 3 VAL B CA 1
ATOM 1516 C C . VAL B 1 3 ? -15.703 5.609 -6.371 1 90.31 3 VAL B C 1
ATOM 1518 O O . VAL B 1 3 ? -14.75 5.777 -5.605 1 90.31 3 VAL B O 1
ATOM 1521 N N . MET B 1 4 ? -15.938 4.531 -7.145 1 91.25 4 MET B N 1
ATOM 1522 C CA . MET B 1 4 ? -14.984 3.432 -7.035 1 91.25 4 MET B CA 1
ATOM 1523 C C . MET B 1 4 ? -14.672 2.85 -8.406 1 91.25 4 MET B C 1
ATOM 1525 O O . MET B 1 4 ? -15.562 2.709 -9.25 1 91.25 4 MET B O 1
ATOM 1529 N N . GLN B 1 5 ? -13.375 2.688 -8.609 1 94.06 5 GLN B N 1
ATOM 1530 C CA . GLN B 1 5 ? -12.891 2.004 -9.805 1 94.06 5 GLN B CA 1
ATOM 1531 C C . GLN B 1 5 ? -12.102 0.75 -9.438 1 94.06 5 GLN B C 1
ATOM 1533 O O . GLN B 1 5 ? -11.086 0.829 -8.734 1 94.06 5 GLN B O 1
ATOM 1538 N N . ILE B 1 6 ? -12.617 -0.384 -9.969 1 95.06 6 ILE B N 1
ATOM 1539 C CA . ILE B 1 6 ? -11.969 -1.653 -9.656 1 95.06 6 ILE B CA 1
ATOM 1540 C C . ILE B 1 6 ? -11.227 -2.168 -10.891 1 95.06 6 ILE B C 1
ATOM 1542 O O . ILE B 1 6 ? -11.75 -2.119 -12 1 95.06 6 ILE B O 1
ATOM 1546 N N . GLN B 1 7 ? -10.023 -2.557 -10.641 1 94.75 7 GLN B N 1
ATOM 1547 C CA . GLN B 1 7 ? -9.203 -3.111 -11.711 1 94.75 7 GLN B CA 1
ATOM 1548 C C . GLN B 1 7 ? -8.641 -4.473 -11.328 1 94.75 7 GLN B C 1
ATOM 1550 O O . GLN B 1 7 ? -8.297 -4.703 -10.164 1 94.75 7 GLN B O 1
ATOM 1555 N N . LYS B 1 8 ? -8.57 -5.355 -12.359 1 93.75 8 LYS B N 1
ATOM 1556 C CA . LYS B 1 8 ? -7.922 -6.652 -12.172 1 93.75 8 LYS B CA 1
ATOM 1557 C C . LYS B 1 8 ? -6.402 -6.523 -12.234 1 93.75 8 LYS B C 1
ATOM 1559 O O . LYS B 1 8 ? -5.879 -5.68 -12.969 1 93.75 8 LYS B O 1
ATOM 1564 N N . CYS B 1 9 ? -5.785 -7.27 -11.352 1 93.12 9 CYS B N 1
ATOM 1565 C CA . CYS B 1 9 ? -4.332 -7.363 -11.422 1 93.12 9 CYS B CA 1
ATOM 1566 C C . CYS B 1 9 ? -3.863 -8.789 -11.156 1 93.12 9 CYS B C 1
ATOM 1568 O O . CYS B 1 9 ? -4.668 -9.656 -10.805 1 93.12 9 CYS B O 1
ATOM 1570 N N . SER B 1 10 ? -2.602 -9.148 -11.547 1 94.12 10 SER B N 1
ATOM 1571 C CA . SER B 1 10 ? -1.988 -10.461 -11.352 1 94.12 10 SER B CA 1
ATOM 1572 C C . SER B 1 10 ? -0.556 -10.336 -10.844 1 94.12 10 SER B C 1
ATOM 1574 O O . SER B 1 10 ? 0.394 -10.648 -11.57 1 94.12 10 SER B O 1
ATOM 1576 N N . ARG B 1 11 ? -0.5 -9.898 -9.617 1 95.5 11 ARG B N 1
ATOM 1577 C CA . ARG B 1 11 ? 0.81 -9.656 -9.023 1 95.5 11 ARG B CA 1
ATOM 1578 C C . ARG B 1 11 ? 1.036 -10.562 -7.816 1 95.5 11 ARG B C 1
ATOM 1580 O O . ARG B 1 11 ? 0.259 -10.539 -6.859 1 95.5 11 ARG B O 1
ATOM 1587 N N . LEU B 1 12 ? 2.061 -11.398 -7.898 1 96.06 12 LEU B N 1
ATOM 1588 C CA . LEU B 1 12 ? 2.465 -12.219 -6.758 1 96.06 12 LEU B CA 1
ATOM 1589 C C . LEU B 1 12 ? 3.438 -11.453 -5.863 1 96.06 12 LEU B C 1
ATOM 1591 O O . LEU B 1 12 ? 4.621 -11.328 -6.191 1 96.06 12 LEU B O 1
ATOM 1595 N N . TYR B 1 13 ? 2.9 -10.945 -4.746 1 96 13 TYR B N 1
ATOM 1596 C CA . TYR B 1 13 ? 3.742 -10.273 -3.764 1 96 13 TYR B CA 1
ATOM 1597 C C . TYR B 1 13 ? 4.52 -11.289 -2.93 1 96 13 TYR B C 1
ATOM 1599 O O . TYR B 1 13 ? 3.928 -12.133 -2.252 1 96 13 TYR B O 1
ATOM 1607 N N . THR B 1 14 ? 5.879 -11.18 -2.994 1 96.94 14 THR B N 1
ATOM 1608 C CA . THR B 1 14 ? 6.691 -12.258 -2.443 1 96.94 14 THR B CA 1
ATOM 1609 C C . THR B 1 14 ? 7.602 -11.742 -1.334 1 96.94 14 THR B C 1
ATOM 1611 O O . THR B 1 14 ? 8.148 -12.523 -0.557 1 96.94 14 THR B O 1
ATOM 1614 N N . ALA B 1 15 ? 7.754 -10.406 -1.237 1 96.44 15 ALA B N 1
ATOM 1615 C CA . ALA B 1 15 ? 8.555 -9.875 -0.139 1 96.44 15 ALA B CA 1
ATOM 1616 C C . ALA B 1 15 ? 8.031 -8.508 0.301 1 96.44 15 ALA B C 1
ATOM 1618 O O . ALA B 1 15 ? 7.457 -7.766 -0.5 1 96.44 15 ALA B O 1
ATOM 1619 N N . GLU B 1 16 ? 8.211 -8.195 1.54 1 95.31 16 GLU B N 1
ATOM 1620 C CA . GLU B 1 16 ? 7.875 -6.914 2.148 1 95.31 16 GLU B CA 1
ATOM 1621 C C . GLU B 1 16 ? 8.984 -6.434 3.08 1 95.31 16 GLU B C 1
ATOM 1623 O O . GLU B 1 16 ? 9.586 -7.234 3.799 1 95.31 16 GLU B O 1
ATOM 1628 N N . ALA B 1 17 ? 9.227 -5.156 2.992 1 95.56 17 ALA B N 1
ATOM 1629 C CA . ALA B 1 17 ? 10.25 -4.586 3.863 1 95.56 17 ALA B CA 1
ATOM 1630 C C . ALA B 1 17 ? 9.711 -3.387 4.633 1 95.56 17 ALA B C 1
ATOM 1632 O O . ALA B 1 17 ? 9.062 -2.51 4.055 1 95.56 17 ALA B O 1
ATOM 1633 N N . GLN B 1 18 ? 9.906 -3.434 5.918 1 95.69 18 GLN B N 1
ATOM 1634 C CA . GLN B 1 18 ? 9.68 -2.264 6.762 1 95.69 18 GLN B CA 1
ATOM 1635 C C . GLN B 1 18 ? 10.961 -1.464 6.953 1 95.69 18 GLN B C 1
ATOM 1637 O O . GLN B 1 18 ? 11.969 -2.002 7.414 1 95.69 18 GLN B O 1
ATOM 1642 N N . VAL B 1 19 ? 10.82 -0.2 6.609 1 95.69 19 VAL B N 1
ATOM 1643 C CA . VAL B 1 19 ? 11.992 0.665 6.672 1 95.69 19 VAL B CA 1
ATOM 1644 C C . VAL B 1 19 ? 11.773 1.761 7.711 1 95.69 19 VAL B C 1
ATOM 1646 O O . VAL B 1 19 ? 10.727 2.404 7.73 1 95.69 19 VAL B O 1
ATOM 1649 N N . HIS B 1 20 ? 12.703 1.865 8.57 1 95.44 20 HIS B N 1
ATOM 1650 C CA . HIS B 1 20 ? 12.773 2.99 9.492 1 95.44 20 HIS B CA 1
ATOM 1651 C C . HIS B 1 20 ? 13.992 3.863 9.219 1 95.44 20 HIS B C 1
ATOM 1653 O O . HIS B 1 20 ? 15.125 3.377 9.227 1 95.44 20 HIS B O 1
ATOM 1659 N N . ARG B 1 21 ? 13.688 5.145 8.953 1 94.75 21 ARG B N 1
ATOM 1660 C CA . ARG B 1 21 ? 14.766 6.062 8.609 1 94.75 21 ARG B CA 1
ATOM 1661 C C . ARG B 1 21 ? 14.641 7.371 9.383 1 94.75 21 ARG B C 1
ATOM 1663 O O . ARG B 1 21 ? 13.531 7.836 9.641 1 94.75 21 ARG B O 1
ATOM 1670 N N . ILE B 1 22 ? 15.797 7.902 9.727 1 95.31 22 ILE B N 1
ATOM 1671 C CA . ILE B 1 22 ? 15.844 9.234 10.32 1 95.31 22 ILE B CA 1
ATOM 1672 C C . ILE B 1 22 ? 16.422 10.227 9.312 1 95.31 22 ILE B C 1
ATOM 1674 O O . ILE B 1 22 ? 17.578 10.109 8.906 1 95.31 22 ILE B O 1
ATOM 1678 N N . ILE B 1 23 ? 15.555 11.148 8.984 1 94.62 23 ILE B N 1
ATOM 1679 C CA . ILE B 1 23 ? 15.977 12.203 8.07 1 94.62 23 ILE B CA 1
ATOM 1680 C C . ILE B 1 23 ? 16.438 13.422 8.867 1 94.62 23 ILE B C 1
ATOM 1682 O O . ILE B 1 23 ? 15.727 13.898 9.758 1 94.62 23 ILE B O 1
ATOM 1686 N N . THR B 1 24 ? 17.625 13.938 8.555 1 94.25 24 THR B N 1
ATOM 1687 C CA . THR B 1 24 ? 18.141 15.109 9.242 1 94.25 24 THR B CA 1
ATOM 1688 C C . THR B 1 24 ? 18.406 16.25 8.258 1 94.25 24 THR B C 1
ATOM 1690 O O . THR B 1 24 ? 18.875 16.016 7.141 1 94.25 24 THR B O 1
ATOM 1693 N N . HIS B 1 25 ? 17.953 17.391 8.656 1 92.62 25 HIS B N 1
ATOM 1694 C CA . HIS B 1 25 ? 18.234 18.594 7.879 1 92.62 25 HIS B CA 1
ATOM 1695 C C . HIS B 1 25 ? 18.797 19.703 8.766 1 92.62 25 HIS B C 1
ATOM 1697 O O . HIS B 1 25 ? 18.359 19.875 9.906 1 92.62 25 HIS B O 1
ATOM 1703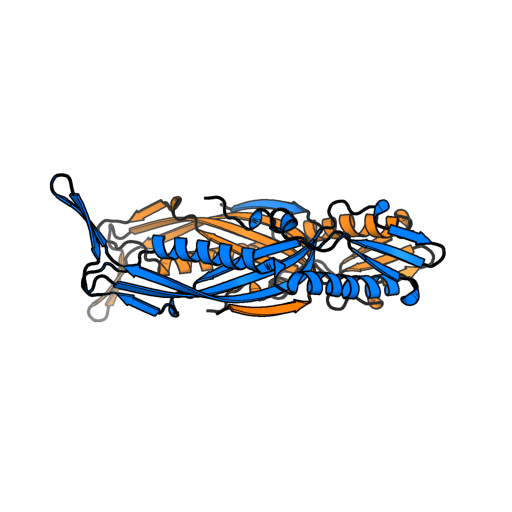 N N . ASP B 1 26 ? 19.781 20.344 8.203 1 90.12 26 ASP B N 1
ATOM 1704 C CA . ASP B 1 26 ? 20.391 21.5 8.836 1 90.12 26 ASP B CA 1
ATOM 1705 C C . ASP B 1 26 ? 20.281 22.734 7.941 1 90.12 26 ASP B C 1
ATOM 1707 O O . ASP B 1 26 ? 20.641 22.688 6.758 1 90.12 26 ASP B O 1
ATOM 1711 N N . ASP B 1 27 ? 19.625 23.797 8.562 1 85.81 27 ASP B N 1
ATOM 1712 C CA . ASP B 1 27 ? 19.438 25.047 7.816 1 85.81 27 ASP B CA 1
ATOM 1713 C C . ASP B 1 27 ? 20.062 26.219 8.555 1 85.81 27 ASP B C 1
ATOM 1715 O O . ASP B 1 27 ? 20.047 26.266 9.789 1 85.81 27 ASP B O 1
ATOM 1719 N N . GLN B 1 28 ? 20.797 27.078 7.824 1 82.62 28 GLN B N 1
ATOM 1720 C CA . GLN B 1 28 ? 21.391 28.297 8.375 1 82.62 28 GLN B CA 1
ATOM 1721 C C . GLN B 1 28 ? 20.844 29.531 7.676 1 82.62 28 GLN B C 1
ATOM 1723 O O . GLN B 1 28 ? 20.719 29.562 6.449 1 82.62 28 GLN B O 1
ATOM 1728 N N . LEU B 1 29 ? 20.453 30.453 8.492 1 80.75 29 LEU B N 1
ATOM 1729 C CA . LEU B 1 29 ? 20 31.719 7.918 1 80.75 29 LEU B CA 1
ATOM 1730 C C . LEU B 1 29 ? 21.172 32.5 7.309 1 80.75 29 LEU B C 1
ATOM 1732 O O . LEU B 1 29 ? 22.234 32.594 7.93 1 80.75 29 LEU B O 1
ATOM 1736 N N . ARG B 1 30 ? 20.953 32.812 6.066 1 77.12 30 ARG B N 1
ATOM 1737 C CA . ARG B 1 30 ? 21.969 33.594 5.383 1 77.12 30 ARG B CA 1
ATOM 1738 C C . ARG B 1 30 ? 21.422 34.969 4.961 1 77.12 30 ARG B C 1
ATOM 1740 O O . ARG B 1 30 ? 20.266 35.062 4.551 1 77.12 30 ARG B O 1
ATOM 1747 N N . LEU B 1 31 ? 22 36 5.285 1 75.88 31 LEU B N 1
ATOM 1748 C CA . LEU B 1 31 ? 21.672 37.344 4.812 1 75.88 31 LEU B CA 1
ATOM 1749 C C . LEU B 1 31 ? 22.438 37.656 3.537 1 75.88 31 LEU B C 1
ATOM 1751 O O . LEU B 1 31 ? 23.672 37.656 3.529 1 75.88 31 LEU B O 1
ATOM 1755 N N . LYS B 1 32 ? 21.594 37.625 2.49 1 74.31 32 LYS B N 1
ATOM 1756 C CA . LYS B 1 32 ? 22.203 38.031 1.229 1 74.31 32 LYS B CA 1
ATOM 1757 C C . LYS B 1 32 ? 21.891 39.5 0.921 1 74.31 32 LYS B C 1
ATOM 1759 O O . LYS B 1 32 ? 20.766 39.969 1.159 1 74.31 32 LYS B O 1
ATOM 1764 N N . GLY B 1 33 ? 22.875 40.219 0.742 1 76.94 33 GLY B N 1
ATOM 1765 C CA . GLY B 1 33 ? 22.703 41.594 0.33 1 76.94 33 GLY B CA 1
ATOM 1766 C C . GLY B 1 33 ? 23.797 42.094 -0.595 1 76.94 33 GLY B C 1
ATOM 1767 O O . GLY B 1 33 ? 24.719 41.344 -0.924 1 76.94 33 GLY B O 1
ATOM 1768 N N . SER B 1 34 ? 23.391 43 -1.42 1 72.62 34 SER B N 1
ATOM 1769 C CA . SER B 1 34 ? 24.359 43.688 -2.271 1 72.62 34 SER B CA 1
ATOM 1770 C C . SER B 1 34 ? 24.547 45.156 -1.853 1 72.62 34 SER B C 1
ATOM 1772 O O . SER B 1 34 ? 23.562 45.844 -1.618 1 72.62 34 SER B O 1
ATOM 1774 N N . ILE B 1 35 ? 25.594 45.312 -1.287 1 73.69 35 ILE B N 1
ATOM 1775 C CA . ILE B 1 35 ? 25.938 46.719 -1.076 1 73.69 35 ILE B CA 1
ATOM 1776 C C . ILE B 1 35 ? 26.953 47.156 -2.117 1 73.69 35 ILE B C 1
ATOM 1778 O O . ILE B 1 35 ? 28.094 46.656 -2.137 1 73.69 35 ILE B O 1
ATOM 1782 N N . LEU B 1 36 ? 26.516 48.219 -2.898 1 78.81 36 LEU B N 1
ATOM 1783 C CA . LEU B 1 36 ? 27.281 48.75 -4.035 1 78.81 36 LEU B CA 1
ATOM 1784 C C . LEU B 1 36 ? 27.594 47.625 -5.027 1 78.81 36 LEU B C 1
ATOM 1786 O O . LEU B 1 36 ? 26.703 46.875 -5.43 1 78.81 36 LEU B O 1
ATOM 1790 N N . LYS B 1 37 ? 28.781 47.406 -5.484 1 74.06 37 LYS B N 1
ATOM 1791 C CA . LYS B 1 37 ? 29.172 46.406 -6.473 1 74.06 37 LYS B CA 1
ATOM 1792 C C . LYS B 1 37 ? 29.578 45.094 -5.805 1 74.06 37 LYS B C 1
ATOM 1794 O O . LYS B 1 37 ? 30.062 44.156 -6.469 1 74.06 37 LYS B O 1
ATOM 1799 N N . ASN B 1 38 ? 29.391 45 -4.402 1 76.75 38 ASN B N 1
ATOM 1800 C CA . ASN B 1 38 ? 29.859 43.781 -3.73 1 76.75 38 ASN B CA 1
ATOM 1801 C C . ASN B 1 38 ? 28.703 43 -3.154 1 76.75 38 ASN B C 1
ATOM 1803 O O . ASN B 1 38 ? 27.875 43.531 -2.41 1 76.75 38 ASN B O 1
ATOM 1807 N N . GLU B 1 39 ? 28.484 41.812 -3.582 1 77.62 39 GLU B N 1
ATOM 1808 C CA . GLU B 1 39 ? 27.484 40.875 -3.035 1 77.62 39 GLU B CA 1
ATOM 1809 C C . GLU B 1 39 ? 28 40.219 -1.769 1 77.62 39 GLU B C 1
ATOM 1811 O O . GLU B 1 39 ? 29.188 39.875 -1.675 1 77.62 39 GLU B O 1
ATOM 1816 N N . PHE B 1 40 ? 27.172 40.375 -0.64 1 76.19 40 PHE B N 1
ATOM 1817 C CA . PHE B 1 40 ? 27.578 39.656 0.56 1 76.19 40 PHE B CA 1
ATOM 1818 C C . PHE B 1 40 ? 26.578 38.531 0.892 1 76.19 40 PHE B C 1
ATOM 1820 O O . PHE B 1 40 ? 25.406 38.625 0.547 1 76.19 40 PHE B O 1
ATOM 1827 N N . ASP B 1 41 ? 26.984 37.406 1.283 1 71.88 41 ASP B N 1
ATOM 1828 C CA . ASP B 1 41 ? 26.25 36.281 1.813 1 71.88 41 ASP B CA 1
ATOM 1829 C C . ASP B 1 41 ? 26.797 35.875 3.184 1 71.88 41 ASP B C 1
ATOM 1831 O O . ASP B 1 41 ? 27.797 35.156 3.275 1 71.88 41 ASP B O 1
ATOM 1835 N N . ILE B 1 42 ? 26.188 36.594 4.238 1 75.81 42 ILE B N 1
ATOM 1836 C CA . ILE B 1 42 ? 26.75 36.375 5.574 1 75.81 42 ILE B CA 1
ATOM 1837 C C . ILE B 1 42 ? 25.797 35.469 6.383 1 75.81 42 ILE B C 1
ATOM 1839 O O . ILE B 1 42 ? 24.578 35.688 6.371 1 75.81 42 ILE B O 1
ATOM 1843 N N . SER B 1 43 ? 26.297 34.438 7.004 1 71.94 43 SER B N 1
ATOM 1844 C CA . SER B 1 43 ? 25.516 33.625 7.938 1 71.94 43 SER B CA 1
ATOM 1845 C C . SER B 1 43 ? 25.375 34.281 9.289 1 71.94 43 SER B C 1
ATOM 1847 O O . SER B 1 43 ? 26.344 34.844 9.812 1 71.94 43 SER B O 1
ATOM 1849 N N . LEU B 1 44 ? 24.188 34.5 9.617 1 75.31 44 LEU B N 1
ATOM 1850 C CA . LEU B 1 44 ? 23.938 35.125 10.914 1 75.31 44 LEU B CA 1
ATOM 1851 C C . LEU B 1 44 ? 24.203 34.156 12.055 1 75.31 44 LEU B C 1
ATOM 1853 O O . LEU B 1 44 ? 23.734 33 12.023 1 75.31 44 LEU B O 1
ATOM 1857 N N . PRO B 1 45 ? 25.172 34.625 12.922 1 75 45 PRO B N 1
ATOM 1858 C CA . PRO B 1 45 ? 25.328 33.812 14.133 1 75 45 PRO B CA 1
ATOM 1859 C C . PRO B 1 45 ? 24 33.594 14.883 1 75 45 PRO B C 1
ATOM 1861 O O . PRO B 1 45 ? 23.219 34.531 15.016 1 75 45 PRO 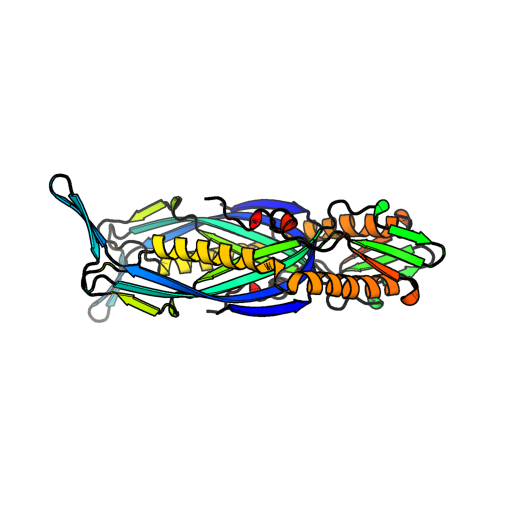B O 1
ATOM 1864 N N . GLY B 1 46 ? 23.547 32.406 15.188 1 77.5 46 GLY B N 1
ATOM 1865 C CA . GLY B 1 46 ? 22.312 32.094 15.898 1 77.5 46 GLY B CA 1
ATOM 1866 C C . GLY B 1 46 ? 21.141 31.828 14.977 1 77.5 46 GLY B C 1
ATOM 1867 O O . GLY B 1 46 ? 20 31.75 15.422 1 77.5 46 GLY B O 1
ATOM 1868 N N . GLY B 1 47 ? 21.422 31.781 13.719 1 83.44 47 GLY B N 1
ATOM 1869 C CA . GLY B 1 47 ? 20.359 31.578 12.758 1 83.44 47 GLY B CA 1
ATOM 1870 C C . GLY B 1 47 ? 20.219 30.125 12.32 1 83.44 47 GLY B C 1
ATOM 1871 O O . GLY B 1 47 ? 19.75 29.859 11.211 1 83.44 47 GLY B O 1
ATOM 1872 N N . LYS B 1 48 ? 20.672 29.297 13.195 1 87.88 48 LYS B N 1
ATOM 1873 C CA . LYS B 1 48 ? 20.688 27.891 12.805 1 87.88 48 LYS B CA 1
ATOM 1874 C C . LYS B 1 48 ? 19.391 27.188 13.211 1 87.88 48 LYS B C 1
ATOM 1876 O O . LYS B 1 48 ? 18.781 27.547 14.227 1 87.88 48 LYS B O 1
ATOM 1881 N N . ARG B 1 49 ? 18.891 26.281 12.32 1 93.25 49 ARG B N 1
ATOM 1882 C CA . ARG B 1 49 ? 17.828 25.359 12.664 1 93.25 49 ARG B CA 1
ATOM 1883 C C . ARG B 1 49 ? 18.156 23.938 12.211 1 93.25 49 ARG B C 1
ATOM 1885 O O . ARG B 1 49 ? 18.766 23.75 11.164 1 93.25 49 ARG B O 1
ATOM 1892 N N . LYS B 1 50 ? 17.922 22.984 13.203 1 94.62 50 LYS B N 1
ATOM 1893 C CA . LYS B 1 50 ? 18.125 21.578 12.906 1 94.62 50 LYS B CA 1
ATOM 1894 C C . LYS B 1 50 ? 16.875 20.766 13.211 1 94.62 50 LYS B C 1
ATOM 1896 O O . LYS B 1 50 ? 16.141 21.078 14.156 1 94.62 50 LYS B O 1
ATOM 1901 N N . VAL B 1 51 ? 16.703 19.781 12.328 1 94.94 51 VAL B N 1
ATOM 1902 C CA . VAL B 1 51 ? 15.547 18.938 12.586 1 94.94 51 VAL B CA 1
ATOM 1903 C C . VAL B 1 51 ? 15.898 17.484 12.305 1 94.94 51 VAL B C 1
ATOM 1905 O O . VAL B 1 51 ? 16.641 17.188 11.359 1 94.94 51 VAL B O 1
ATOM 1908 N N . ALA B 1 52 ? 15.484 16.547 13.156 1 95.81 52 ALA B N 1
ATOM 1909 C CA . ALA B 1 52 ? 15.523 15.094 12.953 1 95.81 52 ALA B CA 1
ATOM 1910 C C . ALA B 1 52 ? 14.109 14.523 12.867 1 95.81 52 ALA B C 1
ATOM 1912 O O . ALA B 1 52 ? 13.312 14.656 13.797 1 95.81 52 ALA B O 1
ATOM 1913 N N . ILE B 1 53 ? 13.844 13.852 11.742 1 95.62 53 ILE B N 1
ATOM 1914 C CA . ILE B 1 53 ? 12.492 13.375 11.453 1 95.62 53 ILE B CA 1
ATOM 1915 C C . ILE B 1 53 ? 12.5 11.859 11.297 1 95.62 53 ILE B C 1
ATOM 1917 O O . ILE B 1 53 ? 13.008 11.336 10.305 1 95.62 53 ILE B O 1
ATOM 1921 N N . PRO B 1 54 ? 11.898 11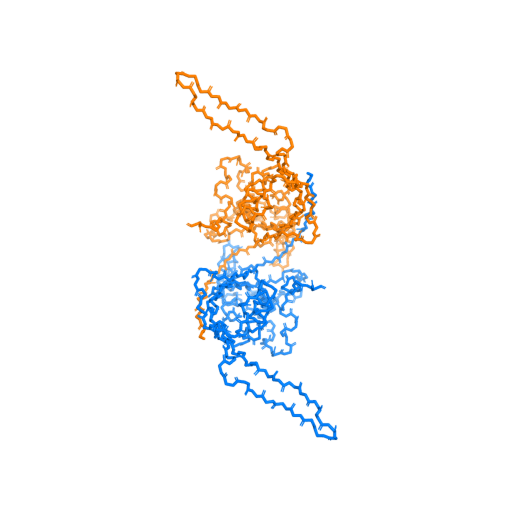.18 12.25 1 96.31 54 PRO B N 1
ATOM 1922 C CA . PRO B 1 54 ? 11.719 9.742 12.031 1 96.31 54 PRO B CA 1
ATOM 1923 C C . PRO B 1 54 ? 10.641 9.43 11 1 96.31 54 PRO B C 1
ATOM 1925 O O . PRO B 1 54 ? 9.562 10.023 11.023 1 96.31 54 PRO B O 1
ATOM 1928 N N . MET B 1 55 ? 10.977 8.539 10.117 1 94.81 55 MET B N 1
ATOM 1929 C CA . MET B 1 55 ? 10.047 8.141 9.07 1 94.81 55 MET B CA 1
ATOM 1930 C C . MET B 1 55 ? 9.969 6.625 8.945 1 94.81 55 MET B C 1
ATOM 1932 O O . MET B 1 55 ? 10.984 5.941 9.031 1 94.81 55 MET B O 1
ATOM 1936 N N . ASP B 1 56 ? 8.742 6.172 8.758 1 94 56 ASP B N 1
ATOM 1937 C CA . ASP B 1 56 ? 8.5 4.762 8.469 1 94 56 ASP B CA 1
ATOM 1938 C C . ASP B 1 56 ? 7.969 4.578 7.047 1 94 56 ASP B C 1
ATOM 1940 O O . ASP B 1 56 ? 7.191 5.398 6.559 1 94 56 ASP B O 1
ATOM 1944 N N . ALA B 1 57 ? 8.445 3.527 6.418 1 92.62 57 ALA B N 1
ATOM 1945 C CA . ALA B 1 57 ? 7.996 3.229 5.062 1 92.62 57 ALA B CA 1
ATOM 1946 C C . ALA B 1 57 ? 7.871 1.724 4.844 1 92.62 57 ALA B C 1
ATOM 1948 O O . ALA B 1 57 ? 8.516 0.934 5.535 1 92.62 57 ALA B O 1
ATOM 1949 N N . THR B 1 58 ? 7.047 1.376 3.92 1 92.19 58 THR B N 1
ATOM 1950 C CA . THR B 1 58 ? 6.852 -0.023 3.557 1 92.19 58 THR B CA 1
ATOM 1951 C C . THR B 1 58 ? 7.152 -0.244 2.076 1 92.19 58 THR B C 1
ATOM 1953 O O . THR B 1 58 ? 6.609 0.456 1.217 1 92.19 58 THR B O 1
ATOM 1956 N N . LEU B 1 59 ? 8.039 -1.19 1.86 1 93.62 59 LEU B N 1
ATOM 1957 C CA . LEU B 1 59 ? 8.328 -1.649 0.506 1 93.62 59 LEU B CA 1
ATOM 1958 C C . LEU B 1 59 ? 7.73 -3.029 0.259 1 93.62 59 LEU B C 1
ATOM 1960 O O . LEU B 1 59 ? 7.754 -3.891 1.143 1 93.62 59 LEU B O 1
ATOM 1964 N N . LYS B 1 60 ? 7.215 -3.191 -0.945 1 93.19 60 LYS B N 1
ATOM 1965 C CA . LYS B 1 60 ? 6.734 -4.504 -1.36 1 93.19 60 LYS B CA 1
ATOM 1966 C C . LYS B 1 60 ? 7.324 -4.906 -2.709 1 93.19 60 LYS B C 1
ATOM 1968 O O . LYS B 1 60 ? 7.441 -4.074 -3.613 1 93.19 60 LYS B O 1
ATOM 1973 N N . ALA B 1 61 ? 7.73 -6.078 -2.768 1 95.69 61 ALA B N 1
ATOM 1974 C CA . ALA B 1 61 ? 8.25 -6.637 -4.012 1 95.69 61 ALA B CA 1
ATOM 1975 C C . ALA B 1 61 ? 7.312 -7.703 -4.566 1 95.69 61 ALA B C 1
ATOM 1977 O O . ALA B 1 61 ? 6.742 -8.492 -3.811 1 95.69 61 ALA B O 1
ATOM 1978 N N . TYR B 1 62 ? 7.168 -7.676 -5.879 1 96.25 62 TYR B N 1
ATOM 1979 C CA . TYR B 1 62 ? 6.219 -8.609 -6.48 1 96.25 62 TYR B CA 1
ATOM 1980 C C . TYR B 1 62 ? 6.695 -9.055 -7.855 1 96.25 62 TYR B C 1
ATOM 1982 O O . TYR B 1 62 ? 7.559 -8.422 -8.461 1 96.25 62 TYR B O 1
ATOM 1990 N N . ILE B 1 63 ? 6.145 -10.211 -8.234 1 95 63 ILE B N 1
ATOM 1991 C CA . ILE B 1 63 ? 6.254 -10.727 -9.594 1 95 63 ILE B CA 1
ATOM 1992 C C . ILE B 1 63 ? 4.973 -10.414 -10.367 1 95 63 ILE B C 1
ATOM 1994 O O . ILE B 1 63 ? 3.875 -10.781 -9.93 1 95 63 ILE B O 1
ATOM 1998 N N . ASP B 1 64 ? 5.148 -9.688 -11.477 1 93.5 64 ASP B N 1
ATOM 1999 C CA . ASP B 1 64 ? 4 -9.328 -12.305 1 93.5 64 ASP B CA 1
ATOM 2000 C C . ASP B 1 64 ? 3.693 -10.422 -13.328 1 93.5 64 ASP B C 1
ATOM 2002 O O . ASP B 1 64 ? 4.492 -10.672 -14.234 1 93.5 64 ASP B O 1
ATOM 2006 N N . PHE B 1 65 ? 2.541 -10.992 -13.227 1 93.12 65 PHE B N 1
ATOM 2007 C CA . PHE B 1 65 ? 2.188 -12.094 -14.109 1 93.12 65 PHE B CA 1
ATOM 2008 C C . PHE B 1 65 ? 1.46 -11.586 -15.352 1 93.12 65 PHE B C 1
ATOM 2010 O O . PHE B 1 65 ? 0.993 -12.375 -16.172 1 93.12 65 PHE B O 1
ATOM 2017 N N . LYS B 1 66 ? 1.52 -10.172 -15.258 1 85.94 66 LYS B N 1
ATOM 2018 C CA . LYS B 1 66 ? 0.938 -9.602 -16.469 1 85.94 66 LYS B CA 1
ATOM 2019 C C . LYS B 1 66 ? 1.725 -10.016 -17.703 1 85.94 66 LYS B C 1
ATOM 2021 O O . LYS B 1 66 ? 2.93 -9.773 -17.797 1 85.94 66 LYS B O 1
ATOM 2026 N N . GLY B 1 67 ? 1.366 -10.883 -18.609 1 82.94 67 GLY B N 1
ATOM 2027 C CA . GLY B 1 67 ? 2.029 -11.312 -19.828 1 82.94 67 GLY B CA 1
ATOM 2028 C C . GLY B 1 67 ? 2.613 -12.711 -19.734 1 82.94 67 GLY B C 1
ATOM 2029 O O . GLY B 1 67 ? 3.334 -13.148 -20.641 1 82.94 67 GLY B O 1
ATOM 2030 N N . PHE B 1 68 ? 2.518 -13.242 -18.594 1 87.25 68 PHE B N 1
ATOM 2031 C CA . PHE B 1 68 ? 2.955 -14.625 -18.453 1 87.25 68 PHE B CA 1
ATOM 2032 C C . PHE B 1 68 ? 2.25 -15.516 -19.469 1 87.25 68 PHE B C 1
ATOM 2034 O O . PHE B 1 68 ? 1.021 -15.5 -19.578 1 87.25 68 PHE B O 1
ATOM 2041 N N . ASN B 1 69 ? 3.078 -16.281 -20.203 1 90.19 69 ASN B N 1
ATOM 2042 C CA . ASN B 1 69 ? 2.527 -17.125 -21.25 1 90.19 69 ASN B CA 1
ATOM 2043 C C . ASN B 1 69 ? 3.395 -18.359 -21.484 1 90.19 69 ASN B C 1
ATOM 2045 O O . ASN B 1 69 ? 4.211 -18.719 -20.625 1 90.19 69 ASN B O 1
ATOM 2049 N N . GLU B 1 70 ? 3.176 -19.047 -22.578 1 90.81 70 GLU B N 1
ATOM 2050 C CA . GLU B 1 70 ? 3.824 -20.312 -22.875 1 90.81 70 GLU B CA 1
ATOM 2051 C C . GLU B 1 70 ? 5.336 -20.156 -23 1 90.81 70 GLU B C 1
ATOM 2053 O O . GLU B 1 70 ? 6.09 -21.078 -22.719 1 90.81 70 GLU B O 1
ATOM 2058 N N . LYS B 1 71 ? 5.727 -18.922 -23.422 1 92.06 71 LYS B N 1
ATOM 2059 C CA . LYS B 1 71 ? 7.156 -18.672 -23.594 1 92.06 71 LYS B CA 1
ATOM 2060 C C . LYS B 1 71 ? 7.871 -18.672 -22.25 1 92.06 71 LYS B C 1
ATOM 2062 O O . LYS B 1 71 ? 9.094 -18.797 -22.188 1 92.06 71 LYS B O 1
ATOM 2067 N N . ASN B 1 72 ? 7.098 -18.578 -21.234 1 94.06 72 ASN B N 1
ATOM 2068 C CA . ASN B 1 72 ? 7.641 -18.547 -19.891 1 94.06 72 ASN B CA 1
ATOM 2069 C C . ASN B 1 72 ? 7.777 -19.953 -19.312 1 94.06 72 ASN B C 1
ATOM 2071 O O . ASN B 1 72 ? 8.227 -20.125 -18.172 1 94.06 72 ASN B O 1
ATOM 2075 N N . VAL B 1 73 ? 7.441 -20.953 -20.062 1 94 73 VAL B N 1
ATOM 2076 C CA . VAL B 1 73 ? 7.512 -22.344 -19.594 1 94 73 VAL B CA 1
ATOM 2077 C C . VAL B 1 73 ? 8.258 -23.203 -20.609 1 94 73 VAL B C 1
ATOM 2079 O O . VAL B 1 73 ? 7.918 -23.203 -21.797 1 94 73 VAL B O 1
ATOM 2082 N N . ARG B 1 74 ? 9.352 -23.828 -20.203 1 94.69 74 ARG B N 1
ATOM 2083 C CA . ARG B 1 74 ? 10.102 -24.766 -21.016 1 94.69 74 ARG B CA 1
ATOM 2084 C C . ARG B 1 74 ? 9.969 -26.188 -20.469 1 94.69 74 ARG B C 1
ATOM 2086 O O . ARG B 1 74 ? 10.164 -26.422 -19.266 1 94.69 74 ARG B O 1
ATOM 2093 N N . ARG B 1 75 ? 9.617 -27.109 -21.328 1 92.25 75 ARG B N 1
ATOM 2094 C CA . ARG B 1 75 ? 9.445 -28.5 -20.922 1 92.25 75 ARG B CA 1
ATOM 2095 C C . ARG B 1 75 ? 10.391 -29.406 -21.688 1 92.25 75 ARG B C 1
ATOM 2097 O O . ARG B 1 75 ? 10.531 -29.281 -22.906 1 92.25 75 ARG B O 1
ATOM 2104 N N . GLN B 1 76 ? 11.141 -30.125 -21.031 1 92.75 76 GLN B N 1
ATOM 2105 C CA . GLN B 1 76 ? 11.984 -31.188 -21.578 1 92.75 76 GLN B CA 1
ATOM 2106 C C . GLN B 1 76 ? 11.727 -32.5 -20.859 1 92.75 76 GLN B C 1
ATOM 2108 O O . GLN B 1 76 ? 12.344 -32.781 -19.828 1 92.75 76 GLN B O 1
ATOM 2113 N N . GLY B 1 77 ? 10.914 -33.375 -21.5 1 89.94 77 GLY B N 1
ATOM 2114 C CA . GLY B 1 77 ? 10.508 -34.594 -20.797 1 89.94 77 GLY B CA 1
ATOM 2115 C C . GLY B 1 77 ? 9.719 -34.312 -19.531 1 89.94 77 GLY B C 1
ATOM 2116 O O . GLY B 1 77 ? 8.695 -33.625 -19.562 1 89.94 77 GLY B O 1
ATOM 2117 N N . GLU B 1 78 ? 10.273 -34.75 -18.359 1 90.06 78 GLU B N 1
ATOM 2118 C CA . GLU B 1 78 ? 9.602 -34.562 -17.078 1 90.06 78 GLU B CA 1
ATOM 2119 C C . GLU B 1 78 ? 10.055 -33.25 -16.406 1 90.06 78 GLU B C 1
ATOM 2121 O O . GLU B 1 78 ? 9.492 -32.875 -15.375 1 90.06 78 GLU B O 1
ATOM 2126 N N . LYS B 1 79 ? 11.008 -32.656 -17.047 1 93.75 79 LYS B N 1
ATOM 2127 C CA . LYS B 1 79 ? 11.555 -31.438 -16.453 1 93.75 79 LYS B CA 1
ATOM 2128 C C . LYS B 1 79 ? 10.789 -30.219 -16.922 1 93.75 79 LYS B C 1
ATOM 2130 O O . LYS B 1 79 ? 10.445 -30.109 -18.109 1 93.75 79 LYS B O 1
ATOM 2135 N N . ILE B 1 80 ? 10.469 -29.359 -15.969 1 94.25 80 ILE B N 1
ATOM 2136 C CA . ILE B 1 80 ? 9.773 -28.109 -16.297 1 94.25 80 ILE B CA 1
ATOM 2137 C C . ILE B 1 80 ? 10.57 -26.922 -15.758 1 94.25 80 ILE B C 1
ATOM 2139 O O . ILE B 1 80 ? 11.086 -26.969 -14.633 1 94.25 80 ILE B O 1
ATOM 2143 N N . GLU B 1 81 ? 10.766 -25.953 -16.609 1 95.25 81 GLU B N 1
ATOM 2144 C CA . GLU B 1 81 ? 11.391 -24.703 -16.203 1 95.25 81 GLU B CA 1
ATOM 2145 C C . GLU B 1 81 ? 10.43 -23.516 -16.359 1 95.25 81 GLU B C 1
ATOM 2147 O O . GLU B 1 81 ? 9.883 -23.297 -17.438 1 95.25 81 GLU B O 1
ATOM 2152 N N . ILE B 1 82 ? 10.164 -22.859 -15.273 1 95.25 82 ILE B N 1
ATOM 2153 C CA . ILE B 1 82 ? 9.336 -21.656 -15.289 1 95.25 82 ILE B CA 1
ATOM 2154 C C . ILE B 1 82 ? 10.227 -20.422 -15.234 1 95.25 82 ILE B C 1
ATOM 2156 O O . ILE B 1 82 ? 10.961 -20.219 -14.266 1 95.25 82 ILE B O 1
ATOM 2160 N N . ILE B 1 83 ? 10.156 -19.609 -16.219 1 95.06 83 ILE B N 1
ATOM 2161 C CA . ILE B 1 83 ? 10.93 -18.375 -16.297 1 95.06 83 ILE B CA 1
ATOM 2162 C C . ILE B 1 83 ? 10.055 -17.188 -15.852 1 95.06 83 ILE B C 1
ATOM 2164 O O . ILE B 1 83 ? 9.188 -16.734 -16.594 1 95.06 83 ILE B O 1
ATOM 2168 N N . LEU B 1 84 ? 10.297 -16.734 -14.688 1 94.69 84 LEU B N 1
ATOM 2169 C CA . LEU B 1 84 ? 9.492 -15.648 -14.117 1 94.69 84 LEU B CA 1
ATOM 2170 C C . LEU B 1 84 ? 10.062 -14.289 -14.5 1 94.69 84 LEU B C 1
ATOM 2172 O O . LEU B 1 84 ? 11.273 -14.148 -14.688 1 94.69 84 LEU B O 1
ATOM 2176 N N . PRO B 1 85 ? 9.117 -13.266 -14.633 1 92.94 85 PRO B N 1
ATOM 2177 C CA . PRO B 1 85 ? 9.641 -11.898 -14.742 1 92.94 85 PRO B CA 1
ATOM 2178 C C . PRO B 1 85 ? 10.445 -11.477 -13.523 1 92.94 85 PRO B C 1
ATOM 2180 O O . PRO B 1 85 ? 10.25 -12.016 -12.43 1 92.94 85 PRO B O 1
ATOM 2183 N N . ASP B 1 86 ? 11.297 -10.516 -13.75 1 91.75 86 ASP B N 1
ATOM 2184 C CA . ASP B 1 86 ? 12.07 -10.023 -12.617 1 91.75 86 ASP B CA 1
ATOM 2185 C C . ASP B 1 86 ? 11.18 -9.289 -11.617 1 91.75 86 ASP B C 1
ATOM 2187 O O . ASP B 1 86 ? 10.211 -8.633 -12.008 1 91.75 86 ASP B O 1
ATOM 2191 N N . PRO B 1 87 ? 11.516 -9.438 -10.375 1 93.62 87 PRO B N 1
ATOM 2192 C CA . PRO B 1 87 ? 10.711 -8.75 -9.367 1 93.62 87 PRO B CA 1
ATOM 2193 C C . PRO B 1 87 ? 10.742 -7.23 -9.516 1 93.62 87 PRO B C 1
ATOM 2195 O O . PRO B 1 87 ? 11.75 -6.672 -9.953 1 93.62 87 PRO B O 1
ATOM 2198 N N . LYS B 1 88 ? 9.625 -6.594 -9.203 1 92.06 88 LYS B N 1
ATOM 2199 C CA . LYS B 1 88 ? 9.492 -5.145 -9.078 1 92.06 88 LYS B CA 1
ATOM 2200 C C . LYS B 1 88 ? 9.25 -4.734 -7.629 1 92.06 88 LYS B C 1
ATOM 2202 O O . LYS B 1 88 ? 8.758 -5.531 -6.828 1 92.06 88 LYS B O 1
ATOM 2207 N N . VAL B 1 89 ? 9.672 -3.518 -7.359 1 93.69 89 VAL B N 1
ATOM 2208 C CA . VAL B 1 89 ? 9.5 -3.02 -5.996 1 93.69 89 VAL B CA 1
ATOM 2209 C C . VAL B 1 89 ? 8.648 -1.752 -6.016 1 93.69 89 VAL B C 1
ATOM 2211 O O . VAL B 1 89 ? 8.797 -0.908 -6.902 1 93.69 89 VAL B O 1
ATOM 2214 N N . VAL B 1 90 ? 7.762 -1.72 -5.027 1 89.38 90 VAL B N 1
ATOM 2215 C CA . VAL B 1 90 ? 6.934 -0.525 -4.918 1 89.38 90 VAL B CA 1
ATOM 2216 C C . VAL B 1 90 ? 6.949 -0.016 -3.477 1 89.38 90 VAL B C 1
ATOM 2218 O O . VAL B 1 90 ? 6.922 -0.808 -2.531 1 89.38 90 VAL B O 1
ATOM 2221 N N . LEU B 1 91 ? 7.078 1.335 -3.387 1 90.81 91 LEU B N 1
ATOM 2222 C CA . LEU B 1 91 ? 6.871 1.989 -2.1 1 90.81 91 LEU B CA 1
ATOM 2223 C C . LEU B 1 91 ? 5.383 2.186 -1.825 1 90.81 91 LEU B C 1
ATOM 2225 O O . LEU B 1 91 ? 4.746 3.057 -2.422 1 90.81 91 LEU B O 1
ATOM 2229 N N . THR B 1 92 ? 4.867 1.41 -0.881 1 86 92 THR B N 1
ATOM 2230 C CA . THR B 1 92 ? 3.418 1.363 -0.729 1 86 92 THR B CA 1
ATOM 2231 C C . THR B 1 92 ? 2.951 2.385 0.303 1 86 92 THR B C 1
ATOM 2233 O O . THR B 1 92 ? 1.803 2.834 0.264 1 86 92 THR B O 1
ATOM 2236 N N . SER B 1 93 ? 3.779 2.664 1.265 1 83.44 93 SER B N 1
ATOM 2237 C CA . SER B 1 93 ? 3.412 3.645 2.281 1 83.44 93 SER B CA 1
ATOM 2238 C C . SER B 1 93 ? 4.645 4.293 2.898 1 83.44 93 SER B C 1
ATOM 2240 O O . SER B 1 93 ? 5.73 3.703 2.895 1 83.44 93 SER B O 1
ATOM 2242 N N . SER B 1 94 ? 4.379 5.523 3.303 1 88.62 94 SER B N 1
ATOM 2243 C CA . SER B 1 94 ? 5.359 6.25 4.102 1 88.62 94 SER B CA 1
ATOM 2244 C C . SER B 1 94 ? 4.684 7.207 5.078 1 88.62 94 SER B C 1
ATOM 2246 O O . SER B 1 94 ? 3.643 7.789 4.762 1 88.62 94 SER B O 1
ATOM 2248 N N . LYS B 1 95 ? 5.285 7.277 6.316 1 84.62 95 LYS B N 1
ATOM 2249 C CA . LYS B 1 95 ? 4.715 8.156 7.332 1 84.62 95 LYS B CA 1
ATOM 2250 C C . LYS B 1 95 ? 5.805 8.758 8.219 1 84.62 95 LYS B C 1
ATOM 2252 O O . LYS B 1 95 ? 6.707 8.047 8.664 1 84.62 95 LYS B O 1
ATOM 2257 N N . ILE B 1 96 ? 5.594 10.047 8.438 1 89.88 96 ILE B N 1
ATOM 2258 C CA . ILE B 1 96 ? 6.477 10.703 9.398 1 89.88 96 ILE B CA 1
ATOM 2259 C C . ILE B 1 96 ? 5.914 10.539 10.805 1 89.88 96 ILE B C 1
ATOM 2261 O O . ILE B 1 96 ? 4.703 10.641 11.016 1 89.88 96 ILE B O 1
ATOM 2265 N N . ASP B 1 97 ? 6.812 10.242 11.703 1 90.19 97 ASP B N 1
ATOM 2266 C CA . ASP B 1 97 ? 6.438 10.242 13.117 1 90.19 97 ASP B CA 1
ATOM 2267 C C . ASP B 1 97 ? 6.543 11.641 13.711 1 90.19 97 ASP B C 1
ATOM 2269 O O . ASP B 1 97 ? 7.602 12.031 14.219 1 90.19 97 ASP B O 1
ATOM 2273 N N . HIS B 1 98 ? 5.414 12.312 13.797 1 86.69 98 HIS B N 1
ATOM 2274 C CA . HIS B 1 98 ? 5.402 13.703 14.227 1 86.69 98 HIS B CA 1
ATOM 2275 C C . HIS B 1 98 ? 5.797 13.836 15.695 1 86.69 98 HIS B C 1
ATOM 2277 O O . HIS B 1 98 ? 6.445 14.805 16.094 1 86.69 98 HIS B O 1
ATOM 2283 N N . GLU B 1 99 ? 5.434 12.82 16.406 1 88.88 99 GLU B N 1
ATOM 2284 C CA . GLU B 1 99 ? 5.738 12.867 17.828 1 88.88 99 GLU B CA 1
ATOM 2285 C C . GLU B 1 99 ? 7.227 12.633 18.078 1 88.88 99 GLU B C 1
ATOM 2287 O O . GLU B 1 99 ? 7.766 13.086 19.094 1 88.88 99 GLU B O 1
ATOM 2292 N N . GLY B 1 100 ? 7.82 12.062 17.188 1 92.69 100 GLY B N 1
ATOM 2293 C CA . GLY B 1 100 ? 9.227 11.727 17.359 1 92.69 100 GLY B CA 1
ATOM 2294 C C . GLY B 1 100 ? 10.164 12.773 16.797 1 92.69 100 GLY B C 1
ATOM 2295 O O . GLY B 1 100 ? 11.383 12.641 16.891 1 92.69 100 GLY B O 1
ATOM 2296 N N . ILE B 1 101 ? 9.633 13.82 16.328 1 93.19 101 ILE B N 1
ATOM 2297 C CA . ILE B 1 101 ? 10.453 14.844 15.695 1 93.19 101 ILE B CA 1
ATOM 2298 C C . ILE B 1 101 ? 11.273 15.578 16.766 1 93.19 101 ILE B C 1
ATOM 2300 O O . ILE B 1 101 ? 10.742 15.961 17.812 1 93.19 101 ILE B O 1
ATOM 2304 N N . LYS B 1 102 ? 12.555 15.703 16.547 1 95 102 LYS B N 1
ATOM 2305 C CA . LYS B 1 102 ? 13.453 16.531 17.359 1 95 102 LYS B CA 1
ATOM 2306 C C . LYS B 1 102 ? 13.938 17.75 16.578 1 95 102 LYS B C 1
ATOM 2308 O O . LYS B 1 102 ? 14.461 17.609 15.477 1 95 102 LYS B O 1
ATOM 2313 N N . LYS B 1 103 ? 13.68 18.875 17.25 1 93.69 103 LYS B N 1
ATOM 2314 C CA . LYS B 1 103 ? 14.047 20.109 16.547 1 93.69 103 LYS B CA 1
ATOM 2315 C C . LYS B 1 103 ? 14.891 21.016 17.453 1 93.69 103 LYS B C 1
ATOM 2317 O O . LYS B 1 103 ? 14.719 21.016 18.672 1 93.69 103 LYS B O 1
ATOM 2322 N N . PHE B 1 104 ? 15.883 21.672 16.812 1 93.19 104 PHE B N 1
ATOM 2323 C CA . PHE B 1 104 ? 16.594 22.828 17.375 1 93.19 104 PHE B CA 1
ATOM 2324 C C . PHE B 1 104 ? 16.359 24.062 16.516 1 93.19 104 PHE B C 1
ATOM 2326 O O . PHE B 1 104 ? 16.75 24.109 15.344 1 93.19 104 PHE B O 1
ATOM 2333 N N . VAL B 1 105 ? 15.602 25 17.109 1 91.81 105 VAL B N 1
ATOM 2334 C CA . VAL B 1 105 ? 15.305 26.25 16.406 1 91.81 105 VAL B CA 1
ATOM 2335 C C . VAL B 1 105 ? 15.797 27.438 17.219 1 91.81 105 VAL B C 1
ATOM 2337 O O . VAL B 1 105 ? 15.312 27.688 18.328 1 91.81 105 VAL B O 1
ATOM 2340 N N . SER B 1 106 ? 16.719 28.109 16.594 1 88.5 106 SER B N 1
ATOM 2341 C CA . SER B 1 106 ? 17.25 29.281 17.281 1 88.5 106 SER B CA 1
ATOM 2342 C C . SER B 1 106 ? 16.156 30.344 17.469 1 88.5 106 SER B C 1
ATOM 2344 O O . SER B 1 106 ? 15.156 30.328 16.75 1 88.5 106 SER B O 1
ATOM 2346 N N . LEU B 1 107 ? 16.359 31.281 18.344 1 86.12 107 LEU B N 1
ATOM 2347 C CA . LEU B 1 107 ? 15.391 32.281 18.75 1 86.12 107 LEU B CA 1
ATOM 2348 C C . LEU B 1 107 ? 15.055 33.219 17.594 1 86.12 107 LEU B C 1
ATOM 2350 O O . LEU B 1 107 ? 13.984 33.812 17.562 1 86.12 107 LEU B O 1
ATOM 2354 N N . THR B 1 108 ? 15.852 33.344 16.641 1 85.88 108 THR B N 1
ATOM 2355 C CA . THR B 1 108 ? 15.656 34.312 15.562 1 85.88 108 THR B CA 1
ATOM 2356 C C . THR B 1 108 ? 15.031 33.625 14.344 1 85.88 108 THR B C 1
ATOM 2358 O O . THR B 1 108 ? 14.852 34.25 13.297 1 85.88 108 THR B O 1
ATOM 2361 N N . ARG B 1 109 ? 14.797 32.375 14.562 1 87.25 109 ARG B N 1
ATOM 2362 C CA . ARG B 1 109 ? 14.312 31.594 13.414 1 87.25 109 ARG B CA 1
ATOM 2363 C C . ARG B 1 109 ? 12.859 31.188 13.602 1 87.25 109 ARG B C 1
ATOM 2365 O O . ARG B 1 109 ? 12.398 31 14.734 1 87.25 109 ARG B O 1
ATOM 2372 N N . ARG B 1 110 ? 12.242 31.125 12.414 1 87.19 110 ARG B N 1
ATOM 2373 C CA . ARG B 1 110 ? 10.898 30.562 12.43 1 87.19 110 ARG B CA 1
ATOM 2374 C C . ARG B 1 110 ? 10.938 29.047 12.508 1 87.19 110 ARG B C 1
ATOM 2376 O O . ARG B 1 110 ? 11.883 28.422 12.031 1 87.19 110 ARG B O 1
ATOM 2383 N N . ASN B 1 111 ? 9.875 28.531 13.078 1 89.75 111 ASN B N 1
ATOM 2384 C CA . ASN B 1 111 ? 9.758 27.078 13.164 1 89.75 111 ASN B CA 1
ATOM 2385 C C . ASN B 1 111 ? 9.516 26.453 11.797 1 89.75 111 ASN B C 1
ATOM 2387 O O . ASN B 1 111 ? 9.227 27.156 10.828 1 89.75 111 ASN B O 1
ATOM 2391 N N . PHE B 1 112 ? 9.695 25.109 11.773 1 88.94 112 PHE B N 1
ATOM 2392 C CA . PHE B 1 112 ? 9.469 24.375 10.531 1 88.94 112 PHE B CA 1
ATOM 2393 C C . PHE B 1 112 ? 7.98 24.328 10.195 1 88.94 112 PHE B C 1
ATOM 2395 O O . PHE B 1 112 ? 7.16 23.953 11.039 1 88.94 112 PHE B O 1
ATOM 2402 N N . SER B 1 113 ? 7.734 24.719 8.938 1 84.88 113 SER B N 1
ATOM 2403 C CA . SER B 1 113 ? 6.344 24.688 8.492 1 84.88 113 SER B CA 1
ATOM 2404 C C . SER B 1 113 ? 5.934 23.281 8.047 1 84.88 113 SER B C 1
ATOM 2406 O O . SER B 1 113 ? 6.789 22.422 7.832 1 84.88 113 SER B O 1
ATOM 2408 N N . ASP B 1 114 ? 4.578 23.078 7.812 1 80.06 114 ASP B N 1
ATOM 2409 C CA . ASP B 1 114 ? 4.066 21.812 7.301 1 80.06 114 ASP B CA 1
ATOM 2410 C C . ASP B 1 114 ? 4.562 21.547 5.883 1 80.06 114 ASP B C 1
ATOM 2412 O O . ASP B 1 114 ? 4.816 20.406 5.512 1 80.06 114 ASP B O 1
ATOM 2416 N N . GLU B 1 115 ? 4.66 22.562 5.188 1 83.44 115 GLU B N 1
ATOM 2417 C CA . GLU B 1 115 ? 5.156 22.438 3.818 1 83.44 115 GLU B CA 1
ATOM 2418 C C . GLU B 1 115 ? 6.605 21.953 3.795 1 83.44 115 GLU B C 1
ATOM 2420 O O . GLU B 1 115 ? 6.973 21.125 2.961 1 83.44 115 GLU B O 1
ATOM 2425 N N . GLU B 1 116 ? 7.371 22.516 4.672 1 87.5 116 GLU B N 1
ATOM 2426 C CA . GLU B 1 116 ? 8.766 22.078 4.754 1 87.5 116 GLU B CA 1
ATOM 2427 C C . GLU B 1 116 ? 8.859 20.609 5.172 1 87.5 116 GLU B C 1
ATOM 2429 O O . GLU B 1 116 ? 9.625 19.844 4.586 1 87.5 116 GLU B O 1
ATOM 2434 N N . LEU B 1 117 ? 8.062 20.281 6.141 1 87.25 117 LEU B N 1
ATOM 2435 C CA . LEU B 1 117 ? 8.07 18.906 6.621 1 87.25 117 LEU B CA 1
ATOM 2436 C C . LEU B 1 117 ? 7.629 17.938 5.52 1 87.25 117 LEU B C 1
ATOM 2438 O O . LEU B 1 117 ? 8.195 16.859 5.379 1 87.25 117 LEU B O 1
ATOM 2442 N N . SER B 1 118 ? 6.676 18.344 4.73 1 85.44 118 SER B N 1
ATOM 2443 C CA . SER B 1 118 ? 6.223 17.547 3.602 1 85.44 118 SER B CA 1
ATOM 2444 C C . SER B 1 118 ? 7.328 17.375 2.568 1 85.44 118 SER B C 1
ATOM 2446 O O . SER B 1 118 ? 7.5 16.281 2.012 1 85.44 118 SER B O 1
ATOM 2448 N N . SER B 1 119 ? 7.977 18.406 2.34 1 89.94 119 SER B N 1
ATOM 2449 C CA . SER B 1 119 ? 9.094 18.344 1.401 1 89.94 119 SER B CA 1
ATOM 2450 C C . SER B 1 119 ? 10.18 17.391 1.896 1 89.94 119 SER B C 1
ATOM 2452 O O . SER B 1 119 ? 10.742 16.625 1.111 1 89.94 119 SER B O 1
ATOM 2454 N N . TYR B 1 120 ? 10.469 17.406 3.18 1 91.38 120 TYR B N 1
ATOM 2455 C CA . TYR B 1 120 ? 11.453 16.484 3.752 1 91.38 120 TYR B CA 1
ATOM 2456 C C . TYR B 1 120 ? 10.992 15.039 3.643 1 91.38 120 TYR B C 1
ATOM 2458 O O . TYR B 1 120 ? 11.797 14.141 3.412 1 91.38 120 TYR B O 1
ATOM 2466 N N . GLU B 1 121 ? 9.742 14.836 3.812 1 90.75 121 GLU B N 1
ATOM 2467 C CA . GLU B 1 121 ? 9.188 13.5 3.633 1 90.75 121 GLU B CA 1
ATOM 2468 C C . GLU B 1 121 ? 9.43 12.992 2.215 1 90.75 121 GLU B C 1
ATOM 2470 O O . GLU B 1 121 ? 9.82 11.836 2.021 1 90.75 121 GLU B O 1
ATOM 2475 N N . GLN B 1 122 ? 9.172 13.867 1.252 1 91.75 122 GLN B N 1
ATOM 2476 C CA . GLN B 1 122 ? 9.383 13.484 -0.142 1 91.75 122 GLN B CA 1
ATOM 2477 C C . GLN B 1 122 ? 10.852 13.156 -0.408 1 91.75 122 GLN B C 1
ATOM 2479 O O . GLN B 1 122 ? 11.156 12.211 -1.137 1 91.75 122 GLN B O 1
ATOM 2484 N N . GLU B 1 123 ? 11.672 13.93 0.188 1 92.44 123 GLU B N 1
ATOM 2485 C CA . GLU B 1 123 ? 13.102 13.648 0.059 1 92.44 123 GLU B CA 1
ATOM 2486 C C . GLU B 1 123 ? 13.453 12.297 0.679 1 92.44 123 GLU B C 1
ATOM 2488 O O . GLU B 1 123 ? 14.266 11.547 0.126 1 92.44 123 GLU B O 1
ATOM 2493 N N . GLY B 1 124 ? 12.898 12.07 1.797 1 93 124 GLY B N 1
ATOM 2494 C CA . GLY B 1 124 ? 13.102 10.781 2.434 1 93 124 GLY B CA 1
ATOM 2495 C C . GLY B 1 124 ? 12.641 9.617 1.575 1 93 124 GLY B C 1
ATOM 2496 O O . GLY B 1 124 ? 13.336 8.609 1.466 1 93 124 GLY B O 1
ATOM 2497 N N . ARG B 1 125 ? 11.523 9.766 0.94 1 92.31 125 ARG B N 1
ATOM 2498 C CA . ARG B 1 125 ? 10.992 8.75 0.036 1 92.31 125 ARG B CA 1
ATOM 2499 C C . ARG B 1 125 ? 11.961 8.484 -1.11 1 92.31 125 ARG B C 1
ATOM 2501 O O . ARG B 1 125 ? 12.266 7.328 -1.411 1 92.31 125 ARG B O 1
ATOM 2508 N N . LYS B 1 126 ? 12.398 9.578 -1.662 1 92.75 126 LYS B N 1
ATOM 2509 C CA . LYS B 1 126 ? 13.352 9.453 -2.762 1 92.75 126 LYS B CA 1
ATOM 2510 C C . LYS B 1 126 ? 14.625 8.734 -2.309 1 92.75 126 LYS B C 1
ATOM 2512 O O . LYS B 1 126 ? 15.172 7.918 -3.045 1 92.75 126 LYS B O 1
ATOM 2517 N N . GLY B 1 127 ? 15.031 9.094 -1.144 1 91.62 127 GLY B N 1
ATOM 2518 C CA . GLY B 1 127 ? 16.203 8.422 -0.59 1 91.62 127 GLY B CA 1
ATOM 2519 C C . GLY B 1 127 ? 16 6.926 -0.433 1 91.62 127 GLY B C 1
ATOM 2520 O O . GLY B 1 127 ? 16.906 6.141 -0.741 1 91.62 127 GLY B O 1
ATOM 2521 N N . ILE B 1 128 ? 14.891 6.516 0.047 1 92.5 128 ILE B N 1
ATOM 2522 C CA . ILE B 1 128 ? 14.586 5.102 0.237 1 92.5 128 ILE B CA 1
ATOM 2523 C C . ILE B 1 128 ? 14.555 4.395 -1.116 1 92.5 128 ILE B C 1
ATOM 2525 O O . ILE B 1 128 ? 15.125 3.312 -1.27 1 92.5 128 ILE B O 1
ATOM 2529 N N . ILE B 1 129 ? 13.977 5.027 -2.096 1 91.12 129 ILE B N 1
ATOM 2530 C CA . ILE B 1 129 ? 13.867 4.461 -3.436 1 91.12 129 ILE B CA 1
ATOM 2531 C C . ILE B 1 129 ? 15.258 4.254 -4.031 1 91.12 129 ILE B C 1
ATOM 2533 O O . ILE B 1 129 ? 15.539 3.199 -4.605 1 91.12 129 ILE B O 1
ATOM 2537 N N . ASN B 1 130 ? 16.078 5.195 -3.801 1 91 130 ASN B N 1
ATOM 2538 C CA . ASN B 1 130 ? 17.422 5.125 -4.348 1 91 130 ASN B CA 1
ATOM 2539 C C . ASN B 1 130 ? 18.25 4.023 -3.68 1 91 130 ASN B C 1
ATOM 2541 O O . ASN B 1 130 ? 19.25 3.572 -4.23 1 91 130 ASN B O 1
ATOM 2545 N N . ASP B 1 131 ? 17.875 3.568 -2.564 1 90.38 131 ASP B N 1
ATOM 2546 C CA . ASP B 1 131 ? 18.609 2.562 -1.813 1 90.38 131 ASP B CA 1
ATOM 2547 C C . ASP B 1 131 ? 18.141 1.153 -2.168 1 90.38 131 ASP B C 1
ATOM 2549 O O . ASP B 1 131 ? 18.797 0.169 -1.811 1 90.38 131 ASP B O 1
ATOM 2553 N N . ILE B 1 132 ? 17.109 0.987 -2.904 1 90.81 132 ILE B N 1
ATOM 2554 C CA . ILE B 1 132 ? 16.469 -0.297 -3.158 1 90.81 132 ILE B CA 1
ATOM 2555 C C . ILE B 1 132 ? 17.469 -1.264 -3.779 1 90.81 132 ILE B C 1
ATOM 2557 O O . ILE B 1 132 ? 17.562 -2.42 -3.361 1 90.81 132 ILE B O 1
ATOM 2561 N N . PRO B 1 133 ? 18.297 -0.838 -4.781 1 87.88 133 PRO B N 1
ATOM 2562 C CA . PRO B 1 133 ? 19.219 -1.772 -5.43 1 87.88 133 PRO B CA 1
ATOM 2563 C C . PRO B 1 133 ? 20.234 -2.369 -4.457 1 87.88 133 PRO B C 1
ATOM 2565 O O . PRO B 1 133 ? 20.797 -3.438 -4.719 1 87.88 133 PRO B O 1
ATOM 2568 N N . ARG B 1 134 ? 20.438 -1.658 -3.359 1 88.69 134 ARG B N 1
ATOM 2569 C CA . ARG B 1 134 ? 21.422 -2.131 -2.385 1 88.69 134 ARG B CA 1
ATOM 2570 C C . ARG B 1 134 ? 20.75 -3.012 -1.329 1 88.69 134 ARG B C 1
ATOM 2572 O O . ARG B 1 134 ? 21.438 -3.594 -0.483 1 88.69 134 ARG B O 1
ATOM 2579 N N . MET B 1 135 ? 19.5 -3.109 -1.393 1 89.69 135 MET B N 1
ATOM 2580 C CA . MET B 1 135 ? 18.766 -3.922 -0.429 1 89.69 135 MET B CA 1
ATOM 2581 C C . MET B 1 135 ? 18.609 -5.355 -0.927 1 89.69 135 MET B C 1
ATOM 2583 O O . MET B 1 135 ? 18.703 -5.609 -2.129 1 89.69 135 MET B O 1
ATOM 2587 N N . ASP B 1 136 ? 18.328 -6.223 -0.05 1 92.38 136 ASP B N 1
ATOM 2588 C CA . ASP B 1 136 ? 18.188 -7.637 -0.385 1 92.38 136 ASP B CA 1
ATOM 2589 C C . ASP B 1 136 ? 16.734 -7.977 -0.73 1 92.38 136 ASP B C 1
ATOM 2591 O O . ASP B 1 136 ? 16.375 -9.156 -0.805 1 92.38 136 ASP B O 1
ATOM 2595 N N . ILE B 1 137 ? 15.945 -6.992 -0.931 1 94.44 137 ILE B N 1
ATOM 2596 C CA . ILE B 1 137 ? 14.516 -7.23 -1.093 1 94.44 137 ILE B CA 1
ATOM 2597 C C . ILE B 1 137 ? 14.258 -7.926 -2.428 1 94.44 137 ILE B C 1
ATOM 2599 O O . ILE B 1 137 ? 13.359 -8.766 -2.533 1 94.44 137 ILE B O 1
ATOM 2603 N N . LEU B 1 138 ? 15.023 -7.617 -3.447 1 93.62 138 LEU B N 1
ATOM 2604 C CA . LEU B 1 138 ? 14.836 -8.242 -4.754 1 93.62 138 LEU B CA 1
ATOM 2605 C C . LEU B 1 138 ? 15.227 -9.719 -4.707 1 93.62 138 LEU B C 1
ATOM 2607 O O . LEU B 1 138 ? 14.484 -10.57 -5.207 1 93.62 138 LEU B O 1
ATOM 2611 N N . GLU B 1 139 ? 16.312 -10.016 -4.102 1 92.88 139 GLU B N 1
ATOM 2612 C CA . GLU B 1 139 ? 16.734 -11.406 -3.967 1 92.88 139 GLU B CA 1
ATOM 2613 C C . GLU B 1 139 ? 15.773 -12.195 -3.082 1 92.88 139 GLU B C 1
ATOM 2615 O O . GLU B 1 139 ? 15.453 -13.352 -3.375 1 92.88 139 GLU B O 1
ATOM 2620 N N . THR B 1 140 ? 15.32 -11.57 -2.061 1 95.25 140 THR B N 1
ATOM 2621 C CA . THR B 1 140 ? 14.336 -12.211 -1.191 1 95.25 140 THR B CA 1
ATOM 2622 C C . THR B 1 140 ? 13.055 -12.531 -1.958 1 95.25 140 THR B C 1
ATOM 2624 O O . THR B 1 140 ? 12.461 -13.594 -1.774 1 95.25 140 THR B O 1
ATOM 2627 N N . ALA B 1 141 ? 12.664 -11.57 -2.758 1 95.94 141 ALA B N 1
ATOM 2628 C CA . ALA B 1 141 ? 11.469 -11.773 -3.574 1 95.94 141 ALA B CA 1
ATOM 2629 C C . ALA B 1 141 ? 11.633 -12.969 -4.504 1 95.94 141 ALA B C 1
ATOM 2631 O O . ALA B 1 141 ? 10.711 -13.766 -4.668 1 95.94 141 ALA B O 1
ATOM 2632 N N . ARG B 1 142 ? 12.836 -13.117 -5.137 1 94.62 142 ARG B N 1
ATOM 2633 C CA . ARG B 1 142 ? 13.109 -14.242 -6.02 1 94.62 142 ARG B CA 1
ATOM 2634 C C . ARG B 1 142 ? 13.023 -15.562 -5.262 1 94.62 142 ARG B C 1
ATOM 2636 O O . ARG B 1 142 ? 12.359 -16.5 -5.707 1 94.62 142 ARG B O 1
ATOM 2643 N N . GLN B 1 143 ? 13.625 -15.594 -4.156 1 94.5 143 GLN B N 1
ATOM 2644 C CA . GLN B 1 143 ? 13.625 -16.797 -3.344 1 94.5 143 GLN B CA 1
ATOM 2645 C C . GLN B 1 143 ? 12.211 -17.156 -2.889 1 94.5 143 GLN B C 1
ATOM 2647 O O . GLN B 1 143 ? 11.812 -18.328 -2.934 1 94.5 143 GLN B O 1
ATOM 2652 N N . SER B 1 144 ? 11.523 -16.156 -2.463 1 95.12 144 SER B N 1
ATOM 2653 C CA . SER B 1 144 ? 10.164 -16.359 -1.96 1 95.12 144 SER B CA 1
ATOM 2654 C C . SER B 1 144 ? 9.234 -16.859 -3.061 1 95.12 144 SER B C 1
ATOM 2656 O O . SER B 1 144 ? 8.352 -17.688 -2.809 1 95.12 144 SER B O 1
ATOM 2658 N N . ALA B 1 145 ? 9.43 -16.328 -4.223 1 94.88 145 ALA B N 1
ATOM 2659 C CA . ALA B 1 145 ? 8.633 -16.797 -5.352 1 94.88 145 ALA B CA 1
ATOM 2660 C C . ALA B 1 145 ? 8.836 -18.297 -5.57 1 94.88 145 ALA B C 1
ATOM 2662 O O . ALA B 1 145 ? 7.863 -19.047 -5.727 1 94.88 145 ALA B O 1
ATOM 2663 N N . ALA B 1 146 ? 10.094 -18.734 -5.562 1 93.62 146 ALA B N 1
ATOM 2664 C CA . ALA B 1 146 ? 10.406 -20.156 -5.711 1 93.62 146 ALA B CA 1
ATOM 2665 C C . ALA B 1 146 ? 9.805 -20.969 -4.57 1 93.62 146 ALA B C 1
ATOM 2667 O O . ALA B 1 146 ? 9.234 -22.031 -4.801 1 93.62 146 ALA B O 1
ATOM 2668 N N . HIS B 1 147 ? 9.891 -20.406 -3.393 1 92.5 147 HIS B N 1
ATOM 2669 C CA . HIS B 1 147 ? 9.375 -21.094 -2.211 1 92.5 147 HIS B CA 1
ATOM 2670 C C . HIS B 1 147 ? 7.855 -21.219 -2.271 1 92.5 147 HIS B C 1
ATOM 2672 O O . HIS B 1 147 ? 7.281 -22.125 -1.663 1 92.5 147 HIS B O 1
ATOM 2678 N N . THR B 1 148 ? 7.281 -20.375 -2.963 1 91.88 148 THR B N 1
ATOM 2679 C CA . THR B 1 148 ? 5.832 -20.406 -3.115 1 91.88 148 THR B CA 1
ATOM 2680 C C . THR B 1 148 ? 5.43 -21.344 -4.258 1 91.88 148 THR B C 1
ATOM 2682 O O . THR B 1 148 ? 4.57 -22.203 -4.09 1 91.88 148 THR B O 1
ATOM 2685 N N . LEU B 1 149 ? 6.102 -21.25 -5.383 1 93.69 149 LEU B N 1
ATOM 2686 C CA . LEU B 1 149 ? 5.648 -21.891 -6.613 1 93.69 149 LEU B CA 1
ATOM 2687 C C . LEU B 1 149 ? 6.035 -23.359 -6.637 1 93.69 149 LEU B C 1
ATOM 2689 O O . LEU B 1 149 ? 5.281 -24.203 -7.145 1 93.69 149 LEU B O 1
ATOM 2693 N N . VAL B 1 150 ? 7.176 -23.719 -6.074 1 93.44 150 VAL B N 1
ATOM 2694 C CA . VAL B 1 150 ? 7.664 -25.094 -6.168 1 93.44 150 VAL B CA 1
ATOM 2695 C C . VAL B 1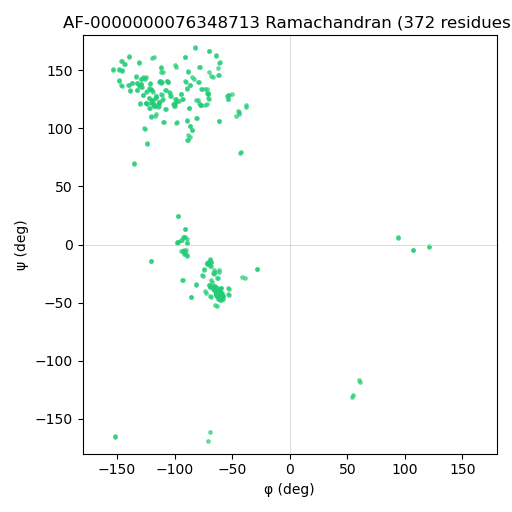 150 ? 6.707 -26.031 -5.438 1 93.44 150 VAL B C 1
ATOM 2697 O O . VAL B 1 150 ? 6.215 -27 -6.023 1 93.44 150 VAL B O 1
ATOM 2700 N N . PRO B 1 151 ? 6.379 -25.719 -4.141 1 90.38 151 PRO B N 1
ATOM 2701 C CA . PRO B 1 151 ? 5.41 -26.594 -3.484 1 90.38 151 PRO B CA 1
ATOM 2702 C C . PRO B 1 151 ? 4.07 -26.641 -4.215 1 90.38 151 PRO B C 1
ATOM 2704 O O . PRO B 1 151 ? 3.428 -27.703 -4.258 1 90.38 151 PRO B O 1
ATOM 2707 N N . MET B 1 152 ? 3.668 -25.547 -4.73 1 90.12 152 MET B N 1
ATOM 2708 C CA . MET B 1 152 ? 2.416 -25.516 -5.48 1 90.12 152 MET B CA 1
ATOM 2709 C C . MET B 1 152 ? 2.479 -26.469 -6.68 1 90.12 152 MET B C 1
ATOM 2711 O O . MET B 1 152 ? 1.559 -27.25 -6.898 1 90.12 152 MET B O 1
ATOM 2715 N N . LEU B 1 153 ? 3.545 -26.469 -7.406 1 91.5 153 LEU B N 1
ATOM 2716 C CA . LEU B 1 153 ? 3.711 -27.328 -8.586 1 91.5 153 LEU B CA 1
ATOM 2717 C C . LEU B 1 153 ? 3.83 -28.781 -8.18 1 91.5 153 LEU B C 1
ATOM 2719 O O . LEU B 1 153 ? 3.312 -29.672 -8.875 1 91.5 153 LEU B O 1
ATOM 2723 N N . VAL B 1 154 ? 4.477 -29.016 -7.078 1 92.12 154 VAL B N 1
ATOM 2724 C CA . VAL B 1 154 ? 4.582 -30.391 -6.566 1 92.12 154 VAL B CA 1
ATOM 2725 C C . VAL B 1 154 ? 3.191 -30.938 -6.258 1 92.12 154 VAL B C 1
ATOM 2727 O O . VAL B 1 154 ? 2.869 -32.062 -6.625 1 92.12 154 VAL B O 1
ATOM 2730 N N . ASN B 1 155 ? 2.396 -30.078 -5.703 1 88.25 155 ASN B N 1
ATOM 2731 C CA . ASN B 1 155 ? 1.041 -30.5 -5.363 1 88.25 155 ASN B CA 1
ATOM 2732 C C . ASN B 1 155 ? 0.187 -30.703 -6.609 1 88.25 155 ASN B C 1
ATOM 2734 O O . ASN B 1 155 ? -0.807 -31.438 -6.578 1 88.25 155 ASN B O 1
ATOM 2738 N N . LEU B 1 156 ? 0.696 -30.156 -7.691 1 87.69 156 LEU B N 1
ATOM 2739 C CA . LEU B 1 156 ? -0.008 -30.328 -8.961 1 87.69 156 LEU B CA 1
ATOM 2740 C C . LEU B 1 156 ? 0.491 -31.562 -9.703 1 87.69 156 LEU B C 1
ATOM 2742 O O . LEU B 1 156 ? -0.029 -31.891 -10.773 1 87.69 156 LEU B O 1
ATOM 2746 N N . GLY B 1 157 ? 1.55 -32.219 -9.203 1 86.56 157 GLY B N 1
ATOM 2747 C CA . GLY B 1 157 ? 1.937 -33.5 -9.766 1 86.56 157 GLY B CA 1
ATOM 2748 C C . GLY B 1 157 ? 3.357 -33.5 -10.297 1 86.56 157 GLY B C 1
ATOM 2749 O O . GLY B 1 157 ? 3.834 -34.531 -10.781 1 86.56 157 GLY B O 1
ATOM 2750 N N . PHE B 1 158 ? 4.004 -32.375 -10.195 1 90.19 158 PHE B N 1
ATOM 2751 C CA . PHE B 1 158 ? 5.387 -32.344 -10.656 1 90.19 158 PHE B CA 1
ATOM 2752 C C . PHE B 1 158 ? 6.336 -32.812 -9.57 1 90.19 158 PHE B C 1
ATOM 2754 O O . PHE B 1 158 ? 6.09 -32.594 -8.383 1 90.19 158 PHE B O 1
ATOM 2761 N N . LYS B 1 159 ? 7.352 -33.5 -10.008 1 94.12 159 LYS B N 1
ATOM 2762 C CA . LYS B 1 159 ? 8.398 -33.875 -9.055 1 94.12 159 LYS B CA 1
ATOM 2763 C C . LYS B 1 159 ? 9.305 -32.688 -8.758 1 94.12 159 LYS B C 1
ATOM 2765 O O . LYS B 1 159 ? 9.734 -31.969 -9.68 1 94.12 159 LYS B O 1
ATOM 2770 N N . ALA B 1 160 ? 9.562 -32.5 -7.535 1 93.12 160 ALA B N 1
ATOM 2771 C CA . ALA B 1 160 ? 10.344 -31.328 -7.094 1 93.12 160 ALA B CA 1
ATOM 2772 C C . ALA B 1 160 ? 11.664 -31.25 -7.852 1 93.12 160 ALA B C 1
ATOM 2774 O O . ALA B 1 160 ? 12.102 -30.156 -8.227 1 93.12 160 ALA B O 1
ATOM 2775 N N . GLU B 1 161 ? 12.258 -32.406 -8.117 1 94.56 161 GLU B N 1
ATOM 2776 C CA . GLU B 1 161 ? 13.578 -32.438 -8.75 1 94.56 161 GLU B CA 1
ATOM 2777 C C . GLU B 1 161 ? 13.492 -32.031 -10.211 1 94.56 161 GLU B C 1
ATOM 2779 O O . GLU B 1 161 ? 14.508 -31.703 -10.828 1 94.56 161 GLU B O 1
ATOM 2784 N N . ASN B 1 162 ? 12.258 -32.062 -10.734 1 95.44 162 ASN B N 1
ATOM 2785 C CA . ASN B 1 162 ? 12.062 -31.766 -12.148 1 95.44 162 ASN B CA 1
ATOM 2786 C C . ASN B 1 162 ? 11.625 -30.328 -12.352 1 95.44 162 ASN B C 1
ATOM 2788 O O . ASN B 1 162 ? 11.359 -29.906 -13.477 1 95.44 162 ASN B O 1
ATOM 2792 N N . ILE B 1 163 ? 11.531 -29.562 -11.258 1 95.81 163 ILE B N 1
ATOM 2793 C CA . ILE B 1 163 ? 11.062 -28.188 -11.328 1 95.81 163 ILE B CA 1
ATOM 2794 C C . ILE B 1 163 ? 12.242 -27.234 -11.203 1 95.81 163 ILE B C 1
ATOM 2796 O O . ILE B 1 163 ? 13.055 -27.359 -10.289 1 95.81 163 ILE B O 1
ATOM 2800 N N . LYS B 1 164 ? 12.414 -26.312 -12.094 1 95.81 164 LYS B N 1
ATOM 2801 C CA . LYS B 1 164 ? 13.391 -25.219 -12.031 1 95.81 164 LYS B CA 1
ATOM 2802 C C . LYS B 1 164 ? 12.719 -23.859 -12.18 1 95.81 164 LYS B C 1
ATOM 2804 O O . LYS B 1 164 ? 11.961 -23.641 -13.133 1 95.81 164 LYS B O 1
ATOM 2809 N N . ILE B 1 165 ? 12.883 -23.016 -11.234 1 95.75 165 ILE B N 1
ATOM 2810 C CA . ILE B 1 165 ? 12.414 -21.641 -11.305 1 95.75 165 ILE B CA 1
ATOM 2811 C C . ILE B 1 165 ? 13.578 -20.719 -11.688 1 95.75 165 ILE B C 1
ATOM 2813 O O . ILE B 1 165 ? 14.641 -20.766 -11.062 1 95.75 165 ILE B O 1
ATOM 2817 N N . SER B 1 166 ? 13.398 -19.953 -12.742 1 95 166 SER B N 1
ATOM 2818 C CA . SER B 1 166 ? 14.445 -19.031 -13.164 1 95 166 SER B CA 1
ATOM 2819 C C . SER B 1 166 ? 13.883 -17.641 -13.391 1 95 166 SER B C 1
ATOM 2821 O O . SER B 1 166 ? 12.664 -17.453 -13.461 1 95 166 SER B O 1
ATOM 2823 N N . PHE B 1 167 ? 14.688 -16.703 -13.297 1 93.5 167 PHE B N 1
ATOM 2824 C CA . PHE B 1 167 ? 14.367 -15.312 -13.57 1 93.5 167 PHE B CA 1
ATOM 2825 C C . PHE B 1 167 ? 15.203 -14.773 -14.719 1 93.5 167 PHE B C 1
ATOM 2827 O O . PHE B 1 167 ? 16.203 -15.375 -15.102 1 93.5 167 PHE B O 1
ATOM 2834 N N . ARG B 1 168 ? 14.539 -13.648 -15.148 1 83.56 168 ARG B N 1
ATOM 2835 C CA . ARG B 1 168 ? 15.336 -13.047 -16.219 1 83.56 168 ARG B CA 1
ATOM 2836 C C . ARG B 1 168 ? 16.609 -12.422 -15.656 1 83.56 168 ARG B C 1
ATOM 2838 O O . ARG B 1 168 ? 16.797 -12.375 -14.438 1 83.56 168 ARG B O 1
ATOM 2845 N N . LYS B 1 169 ? 17.438 -11.664 -16.219 1 68.31 169 LYS B N 1
ATOM 2846 C CA . LYS B 1 169 ? 18.734 -11.133 -15.812 1 68.31 169 LYS B CA 1
ATOM 2847 C C . LYS B 1 169 ? 18.609 -10.258 -14.578 1 68.31 169 LYS B C 1
ATOM 2849 O O . LYS B 1 169 ? 17.516 -9.805 -14.234 1 68.31 169 LYS B O 1
ATOM 2854 N N . LYS B 1 170 ? 19.828 -10.242 -13.75 1 58.09 170 LYS B N 1
ATOM 2855 C CA . LYS B 1 170 ? 20.016 -9.516 -12.5 1 58.09 170 LYS B CA 1
ATOM 2856 C C . LYS B 1 170 ? 19.672 -8.039 -12.656 1 58.09 170 LYS B C 1
ATOM 2858 O O . LYS B 1 170 ? 19.969 -7.438 -13.695 1 58.09 170 LYS B O 1
ATOM 2863 N N . PHE B 1 171 ? 18.781 -7.539 -11.688 1 55 171 PHE B N 1
ATOM 2864 C CA . PHE B 1 171 ? 18.438 -6.125 -11.586 1 55 171 PHE B CA 1
ATOM 2865 C C . PHE B 1 171 ? 19.672 -5.254 -11.695 1 55 171 PHE B C 1
ATOM 2867 O O . PHE B 1 171 ? 20.688 -5.535 -11.055 1 55 171 PHE B O 1
ATOM 2874 N N . THR B 1 172 ? 19.812 -4.418 -12.75 1 57.56 172 THR B N 1
ATOM 2875 C CA . THR B 1 172 ? 20.844 -3.398 -12.82 1 57.56 172 THR B CA 1
ATOM 2876 C C . THR B 1 172 ? 20.297 -2.023 -12.461 1 57.56 172 THR B C 1
ATOM 2878 O O . THR B 1 172 ? 19.078 -1.856 -12.344 1 57.56 172 THR B O 1
ATOM 2881 N N . SER B 1 173 ? 21.062 -1.083 -11.977 1 58.69 173 SER B N 1
ATOM 2882 C CA . SER B 1 173 ? 20.688 0.296 -11.672 1 58.69 173 SER B CA 1
ATOM 2883 C C . SER B 1 173 ? 19.797 0.878 -12.766 1 58.69 173 SER B C 1
ATOM 2885 O O . SER B 1 173 ? 18.953 1.728 -12.484 1 58.69 173 SER B O 1
ATOM 2887 N N . SER B 1 174 ? 19.906 0.421 -13.984 1 57.22 174 SER B N 1
ATOM 2888 C CA . SER B 1 174 ? 19.125 0.933 -15.094 1 57.22 174 SER B CA 1
ATOM 2889 C C . SER B 1 174 ? 17.656 0.489 -14.992 1 57.22 174 SER B C 1
ATOM 2891 O O . SER B 1 174 ? 16.766 1.127 -15.555 1 57.22 174 SER B O 1
ATOM 2893 N N . ASP B 1 175 ? 17.547 -0.473 -14.148 1 58.94 175 ASP B N 1
ATOM 2894 C CA . ASP B 1 175 ? 16.219 -1.056 -14.039 1 58.94 175 ASP B CA 1
ATOM 2895 C C . ASP B 1 175 ? 15.383 -0.326 -12.984 1 58.94 175 ASP B C 1
ATOM 2897 O O . ASP B 1 175 ? 14.18 -0.577 -12.852 1 58.94 175 ASP B O 1
ATOM 2901 N N . LEU B 1 176 ? 15.953 0.521 -12.242 1 59.28 176 LEU B N 1
ATOM 2902 C CA . LEU B 1 176 ? 15.305 1.206 -11.125 1 59.28 176 LEU B CA 1
ATOM 2903 C C . LEU B 1 176 ? 14.023 1.891 -11.578 1 59.28 176 LEU B C 1
ATOM 2905 O O . LEU B 1 176 ? 13.023 1.875 -10.859 1 59.28 176 LEU B O 1
ATOM 2909 N N . SER B 1 177 ? 14.094 2.537 -12.734 1 56.5 177 SER B N 1
ATOM 2910 C CA . SER B 1 177 ? 12.914 3.24 -13.227 1 56.5 177 SER B CA 1
ATOM 2911 C C . SER B 1 177 ? 11.758 2.279 -13.461 1 56.5 177 SER B C 1
ATOM 2913 O O . SER B 1 177 ? 10.594 2.648 -13.289 1 56.5 177 SER B O 1
ATOM 2915 N N . SER B 1 178 ? 12.172 1.109 -13.969 1 54.44 178 SER B N 1
ATOM 2916 C CA . SER B 1 178 ? 11.141 0.116 -14.258 1 54.44 178 SER B CA 1
ATOM 2917 C C . SER B 1 178 ? 10.648 -0.559 -12.977 1 54.44 178 SER B C 1
ATOM 2919 O O . SER B 1 178 ? 9.594 -1.189 -12.977 1 54.44 178 SER B O 1
ATOM 2921 N N . LEU B 1 179 ? 11.523 -0.572 -12.023 1 53.97 179 LEU B N 1
ATOM 2922 C CA . LEU B 1 179 ? 11.266 -1.264 -10.766 1 53.97 179 LEU B CA 1
ATOM 2923 C C . LEU B 1 179 ? 10.156 -0.572 -9.984 1 53.97 179 LEU B C 1
ATOM 2925 O O . LEU B 1 179 ? 9.414 -1.223 -9.242 1 53.97 179 LEU B O 1
ATOM 2929 N N . ILE B 1 180 ? 10.164 0.819 -10.109 1 53.94 180 ILE B N 1
ATOM 2930 C CA . ILE B 1 180 ? 9.25 1.534 -9.234 1 53.94 180 ILE B CA 1
ATOM 2931 C C . ILE B 1 180 ? 7.891 1.677 -9.906 1 53.94 180 ILE B C 1
ATOM 2933 O O . ILE B 1 180 ? 7.781 2.271 -10.984 1 53.94 180 ILE B O 1
ATOM 2937 N N . ASP B 1 181 ? 7.02 0.846 -9.672 1 49.62 181 ASP B N 1
ATOM 2938 C CA . ASP B 1 181 ? 5.656 1.05 -10.156 1 49.62 181 ASP B CA 1
ATOM 2939 C C . ASP B 1 181 ? 5.18 2.473 -9.867 1 49.62 181 ASP B C 1
ATOM 2941 O O . ASP B 1 181 ? 5.594 3.084 -8.883 1 49.62 181 ASP B O 1
ATOM 2945 N N . GLY B 1 182 ? 5.027 3.273 -10.891 1 42.75 182 GLY B N 1
ATOM 2946 C CA . GLY B 1 182 ? 4.586 4.66 -10.875 1 42.75 182 GLY B CA 1
ATOM 2947 C C . GLY B 1 182 ? 3.672 4.98 -9.703 1 42.75 182 GLY B C 1
ATOM 2948 O O . GLY B 1 182 ? 3.262 6.129 -9.531 1 42.75 182 GLY B O 1
ATOM 2949 N N . THR B 1 183 ? 3.092 4.051 -9.156 1 44.34 183 THR B N 1
ATOM 2950 C CA . THR B 1 183 ? 2.17 4.422 -8.086 1 44.34 183 THR B CA 1
ATOM 2951 C C . THR B 1 183 ? 2.932 4.957 -6.875 1 44.34 183 THR B C 1
ATOM 2953 O O . THR B 1 183 ? 2.324 5.414 -5.906 1 44.34 183 THR B O 1
ATOM 2956 N N . SER B 1 184 ? 4.184 4.742 -6.93 1 42.09 184 SER B N 1
ATOM 2957 C CA . SER B 1 184 ? 5 5.168 -5.797 1 42.09 184 SER B CA 1
ATOM 2958 C C . SER B 1 184 ? 5.156 6.684 -5.77 1 42.09 184 SER B C 1
ATOM 2960 O O . SER B 1 184 ? 5.355 7.273 -4.707 1 42.09 184 SER B O 1
ATOM 2962 N N . VAL B 1 185 ? 5.34 7.289 -7.008 1 38.38 185 VAL B N 1
ATOM 2963 C CA . VAL B 1 185 ? 5.656 8.711 -6.988 1 38.38 185 VAL B CA 1
ATOM 2964 C C . VAL B 1 185 ? 4.367 9.531 -7.023 1 38.38 185 VAL B C 1
ATOM 2966 O O . VAL B 1 185 ? 3.547 9.367 -7.926 1 38.38 185 VAL B O 1
ATOM 2969 N N . GLU B 1 186 ? 3.818 9.852 -5.977 1 35.44 186 GLU B N 1
ATOM 2970 C CA . GLU B 1 186 ? 2.736 10.828 -5.969 1 35.44 186 GLU B CA 1
ATOM 2971 C C . GLU B 1 186 ? 3.064 12.016 -6.867 1 35.44 186 GLU B C 1
ATOM 2973 O O . GLU B 1 186 ? 4.098 12.672 -6.691 1 35.44 186 GLU B O 1
ATOM 2978 N N . ASN B 1 187 ? 2.881 11.797 -8.172 1 30.36 187 ASN B N 1
ATOM 2979 C CA . ASN B 1 187 ? 3.057 12.984 -9.008 1 30.36 187 ASN B CA 1
ATOM 2980 C C . ASN B 1 187 ? 2.492 14.234 -8.328 1 30.36 187 ASN B C 1
ATOM 2982 O O . ASN B 1 187 ? 1.371 14.211 -7.816 1 30.36 187 ASN B O 1
ATOM 2986 N N . LYS B 1 188 ? 3.23 15.328 -7.973 1 30.98 188 LYS B N 1
ATOM 2987 C CA . LYS B 1 188 ? 2.865 16.703 -7.648 1 30.98 188 LYS B CA 1
ATOM 2988 C C . LYS B 1 188 ? 1.926 17.281 -8.703 1 30.98 188 LYS B C 1
ATOM 2990 O O . LYS B 1 188 ? 2.133 17.094 -9.906 1 30.98 188 LYS B O 1
#

InterPro domains:
  IPR025324 Protein of unknown function DUF4230 [PF14014] (5-162)

Sequence (376 aa):
MMVMQIQKCSRLYTAEAQVHRIITHDDQLRLKGSILKNEFDISLPGGKRKVAIPMDATLKAYIDFKGFNEKNVRRQGEKIEIILPDPKVVLTSSKIDHEGIKKFVSLTRRNFSDEELSSYEQEGRKGIINDIPRMDILETARQSAAHTLVPMLVNLGFKAENIKISFRKKFTSSDLSSLIDGTSVENKMMVMQIQKCSRLYTAEAQVHRIITHDDQLRLKGSILKNEFDISLPGGKRKVAIPMDATLKAYIDFKGFNEKNVRRQGEKIEIILPDPKVVLTSSKIDHEGIKKFVSLTRRNFSDEELSSYEQEGRKGIINDIPRMDILETARQSAAHTLVPMLVNLGFKAENIKISFRKKFTSSDLSSLIDGTSVENK

Secondary structure (DSSP, 8-state):
-EEEEEEEEEEEEEEEEEEEEEEEEEEEEEEEEEETTEEEEEEEEEEEEEEEEEEEEEEEEEEE-TT--GGGEEEETTEEEEEEPPPEEEEEEEEE-GGG-EEEE-TTSPPPPHHHHHHHHHHHHHHHHHHGGGSTHHHHHHHHHHHHHHHHHHHTT--GGGEEEEESS---GGGHHHHB-TTSS---/-EEEEEEEEEEEEEEEEEEEEEEEEEEEEEEEEEETTEEEEEEEEEEEEEEEEEEEEEEEEEEE-TT--GGGEEEETTEEEEEEPPPEEEEEEEEE-GGG-EEEE-TTSPPPPHHHHHHHHHHHHHHHHHHGGGSTHHHHHHHHHHHHHHHHHHHTT--GGGEEEEESS---GGGHHHHB-TTSS---

Organism: NCBI:txid165179

Radius of gyration: 26.82 Å; Cα contacts (8 Å, |Δi|>4): 711; chains: 2; bounding box: 62×87×63 Å